Protein AF-A8RW78-F1 (afdb_monomer)

Sequence (241 aa):
MHNLSPYPARYGLFYIREKFRPFARYGYKQDLTLCRKYAAVPENMPLYQEDRRAPSKKHGGMTMKVNIKKLAVSAMLTAVAVSLSGFSIPIGASKCFPVQHLANVLAGVFLGPWYGVGMAFCTSFIRNLMGTGSLLAFPGSMVGAFLGGYLYQRFGRLTLAYVGEVFGTGILGGMLCYPVATLVMGKEAAIFAYVIPFLMSTMCGTVIAAFLIGVLYKSGAFQYMRRMLDLDVQTGKAMGR

Solvent-accessible surface area (backbone atoms only — not comparable to full-atom values): 13479 Å² total; per-residue (Å²): 136,88,81,85,87,83,84,85,92,84,75,88,82,74,80,82,80,79,81,84,72,79,99,69,89,81,65,82,75,61,58,58,60,54,52,56,74,73,45,96,68,67,94,80,65,80,76,84,75,78,79,90,75,73,84,86,74,87,68,95,57,90,77,77,81,78,54,64,66,54,49,52,52,31,52,52,47,23,51,54,36,47,74,55,47,79,71,46,48,79,44,84,93,45,72,30,46,35,57,49,38,24,43,22,45,51,27,5,71,73,58,24,26,67,50,7,24,51,26,30,43,53,29,31,50,54,26,38,78,70,66,74,41,48,84,59,44,40,49,13,40,28,39,6,6,28,36,7,3,44,42,18,71,74,69,72,39,68,68,42,16,47,51,20,30,32,46,20,20,7,51,56,8,14,54,52,29,40,63,49,30,43,76,73,64,72,44,91,68,63,51,64,65,40,22,53,46,34,35,57,25,27,49,54,7,36,52,54,34,51,52,54,51,49,53,30,53,75,71,48,50,44,65,49,55,49,44,66,63,49,56,53,57,51,47,62,55,61,74,68,109

Secondary structure (DSSP, 8-state):
-----------TTSSSSSS-S------HHHHHHHHHHHS---TTPPP-------------S------HHHHHHHHHHHHHHHHGGGSPEEETTEEE-HHHHHHHHHHHHHT-HHHHHHHHHHHHHHHHHTTS--TTHHHHHHHHHHHHHHHHHHH--HHHHHHHHIIIIIIIIHHHHHHHHHHTT-----THHHHHHHHHHHHHHHHHHHHHHHHHHHTSHHHHHHHHHHHHHHHHHHTT-

Organism: Enterocloster bolteae (strain ATCC BAA-613 / DSM 15670 / CCUG 46953 / JCM 12243 / WAL 16351) (NCBI:txid411902)

Radius of gyration: 25.66 Å; Cα contacts (8 Å, |Δi|>4): 298; chains: 1; bounding b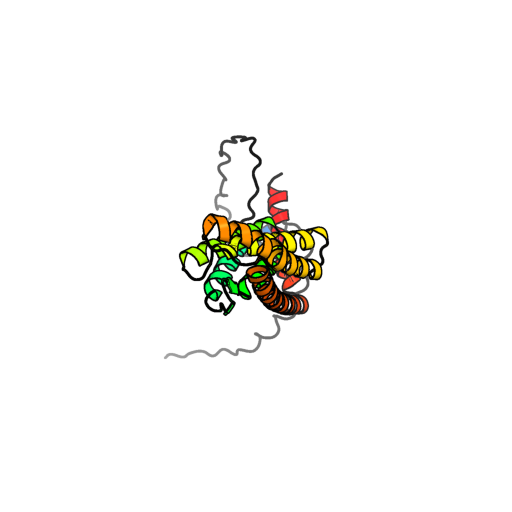ox: 45×52×90 Å

Foldseek 3Di:
DDDDDDDDPDDPPPPPPPPDDDPDDDDPVVVVVVVPVPPPDDPPPDDPDDPPDDDDDPDPDPPPPDDVVLLVVLVVLLVVQLVQLVVWDDQFPATFRLSLLLSLLVNLQQNALVSSLVSQQSSQVVCVVVVSHDPLSNQQRSQLSNQLSVQCVVPVDSVRSLVSSLCRNQPVSLQVSQCCCVVPVVDDDDSCSRNVSRNVRNNSSSVVNVVVVVVCVVVVVNVVSNCVSVVVVVVVVVVVD

Nearest PDB structures (foldseek):
  4tkr-assembly1_A  TM=6.046E-01  e=3.511E-03  Listeria monocytogenes
  3rlb-assembly2_B  TM=6.057E-01  e=1.506E-02  Lactococcus cremoris subsp. cremoris NZ9000

pLDDT: mean 73.04, std 21.99, range [29.3, 96.94]

Structure (mmCIF, N/CA/C/O backbone):
data_AF-A8RW78-F1
#
_entry.id   AF-A8RW78-F1
#
loop_
_atom_site.group_PDB
_atom_site.id
_atom_site.type_symbol
_atom_site.label_atom_id
_atom_site.label_alt_id
_atom_site.label_comp_id
_atom_site.label_asym_id
_atom_site.label_entity_id
_atom_site.label_seq_id
_atom_site.pdbx_PDB_ins_code
_atom_site.Cartn_x
_atom_site.Cartn_y
_atom_site.Cartn_z
_atom_site.occupancy
_atom_site.B_iso_or_equiv
_atom_site.auth_seq_id
_atom_site.auth_comp_id
_atom_site.auth_asym_id
_atom_site.auth_atom_id
_atom_site.pdbx_PDB_model_num
ATOM 1 N N . MET A 1 1 ? 15.582 18.524 67.137 1.00 34.94 1 MET A N 1
ATOM 2 C CA . MET A 1 1 ? 14.731 17.314 67.190 1.00 34.94 1 MET A CA 1
ATOM 3 C C . MET A 1 1 ? 13.535 17.582 66.272 1.00 34.94 1 MET A C 1
ATOM 5 O O . MET A 1 1 ? 12.630 18.270 66.701 1.00 34.94 1 MET A O 1
ATOM 9 N N . HIS A 1 2 ? 13.570 17.417 64.945 1.00 37.12 2 HIS A N 1
ATOM 10 C CA . HIS A 1 2 ? 13.691 16.201 64.119 1.00 37.12 2 HIS A CA 1
ATOM 11 C C . HIS A 1 2 ? 12.860 15.000 64.598 1.00 37.12 2 HIS A C 1
ATOM 13 O O . HIS A 1 2 ? 13.251 14.359 65.565 1.00 37.12 2 HIS A O 1
ATOM 19 N N . ASN A 1 3 ? 11.761 14.715 63.882 1.00 29.30 3 ASN A N 1
ATOM 20 C CA . ASN A 1 3 ? 11.300 13.388 63.419 1.00 29.30 3 ASN A CA 1
ATOM 21 C C . ASN A 1 3 ? 10.011 13.591 62.586 1.00 29.30 3 ASN A C 1
ATOM 23 O O . ASN A 1 3 ? 9.070 14.199 63.079 1.00 29.30 3 ASN A O 1
ATOM 27 N N . LEU A 1 4 ? 9.995 13.420 61.257 1.00 34.34 4 LEU A N 1
ATOM 28 C CA . LEU A 1 4 ? 9.990 12.191 60.434 1.00 34.34 4 LEU A CA 1
ATOM 29 C C . LEU A 1 4 ? 8.730 11.304 60.591 1.00 34.34 4 LEU A C 1
ATOM 31 O O . LEU A 1 4 ? 8.381 10.870 61.679 1.00 34.34 4 LEU A O 1
ATOM 35 N N . SER A 1 5 ? 8.100 11.085 59.425 1.00 37.78 5 SER A N 1
ATOM 36 C CA . SER A 1 5 ? 6.918 10.286 59.021 1.00 37.78 5 SER A CA 1
ATOM 37 C C . SER A 1 5 ? 6.818 8.863 59.622 1.00 37.78 5 SER A C 1
ATOM 39 O O . SER A 1 5 ? 7.839 8.334 60.060 1.00 37.78 5 SER A O 1
ATOM 41 N N . PRO A 1 6 ? 5.642 8.186 59.580 1.00 43.34 6 PRO A N 1
ATOM 42 C CA . PRO A 1 6 ? 5.350 7.336 58.409 1.00 43.34 6 PRO A CA 1
ATOM 43 C C . PRO A 1 6 ? 3.865 7.266 57.967 1.00 43.34 6 PRO A C 1
ATOM 45 O O . PRO A 1 6 ? 2.934 7.211 58.767 1.00 43.34 6 PRO A O 1
ATOM 48 N N . TYR A 1 7 ? 3.658 7.163 56.651 1.00 32.91 7 TYR A N 1
ATOM 49 C CA . TYR A 1 7 ? 2.430 6.668 56.007 1.00 32.91 7 TYR A CA 1
ATOM 50 C C . TYR A 1 7 ? 2.128 5.200 56.378 1.00 32.91 7 TYR A C 1
ATOM 52 O O . TYR A 1 7 ? 3.067 4.418 56.533 1.00 32.91 7 TYR A O 1
ATOM 60 N N . PRO A 1 8 ? 0.862 4.750 56.263 1.00 35.31 8 PRO A N 1
ATOM 61 C CA . PRO A 1 8 ? 0.583 3.411 55.760 1.00 35.31 8 PRO A CA 1
ATOM 62 C C . PRO A 1 8 ? -0.128 3.479 54.400 1.00 35.31 8 PRO A C 1
ATOM 64 O O . PRO A 1 8 ? -1.305 3.817 54.272 1.00 35.31 8 PRO A O 1
ATOM 67 N N . ALA A 1 9 ? 0.617 3.110 53.361 1.00 42.62 9 ALA A N 1
ATOM 68 C CA . ALA A 1 9 ? 0.117 2.800 52.033 1.00 42.62 9 ALA A CA 1
ATOM 69 C C . ALA A 1 9 ? -0.689 1.491 52.072 1.00 42.62 9 ALA A C 1
ATOM 71 O O . ALA A 1 9 ? -0.089 0.425 52.197 1.00 42.62 9 ALA A O 1
ATOM 72 N N . ARG A 1 10 ? -2.030 1.532 51.977 1.00 36.62 10 ARG A N 1
ATOM 73 C CA . ARG A 1 10 ? -2.816 0.287 51.796 1.00 36.62 10 ARG A CA 1
ATOM 74 C C . ARG A 1 10 ? -4.193 0.367 51.122 1.00 36.62 10 ARG A C 1
ATOM 76 O O . ARG A 1 10 ? -4.873 -0.649 51.078 1.00 36.62 10 ARG A O 1
ATOM 83 N N . TYR A 1 11 ? -4.584 1.485 50.502 1.00 35.72 11 TYR A N 1
ATOM 84 C CA . TYR A 1 11 ? -5.903 1.590 49.836 1.00 35.72 11 TYR A CA 1
ATOM 85 C C . TYR A 1 11 ? -5.864 2.009 48.353 1.00 35.72 11 TYR A C 1
ATOM 87 O O . TYR A 1 11 ? -6.889 2.345 47.770 1.00 35.72 11 TYR A O 1
ATOM 95 N N . GLY A 1 12 ? -4.699 1.943 47.703 1.00 33.59 12 GLY A N 1
ATOM 96 C CA . GLY A 1 12 ? -4.521 2.378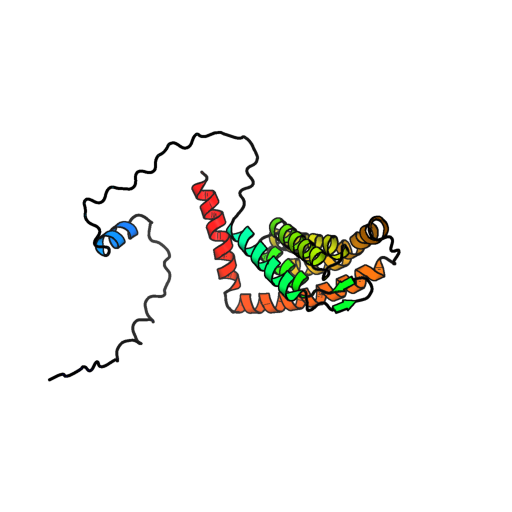 46.309 1.00 33.59 12 GLY A CA 1
ATOM 97 C C . GLY A 1 12 ? -4.968 1.396 45.217 1.00 33.59 12 GLY A C 1
ATOM 98 O O . GLY A 1 12 ? -4.875 1.740 44.045 1.00 33.59 12 GLY A O 1
ATOM 99 N N . LEU A 1 13 ? -5.439 0.187 45.553 1.00 33.09 13 LEU A N 1
ATOM 100 C CA . LEU A 1 13 ? -5.659 -0.870 44.548 1.00 33.09 13 LEU A CA 1
ATOM 101 C C . LEU A 1 13 ? -7.120 -1.289 44.318 1.00 33.09 13 LEU A C 1
ATOM 103 O O . LEU A 1 13 ? -7.366 -2.145 43.474 1.00 33.09 13 LEU A O 1
ATOM 107 N N . PHE A 1 14 ? -8.092 -0.681 45.007 1.00 30.45 14 PHE A N 1
ATOM 108 C CA . PHE A 1 14 ? -9.509 -1.060 44.872 1.00 30.45 14 PHE A CA 1
ATOM 109 C C . PHE A 1 14 ? -10.412 -0.020 44.191 1.00 30.45 14 PHE A C 1
ATOM 111 O O . PHE A 1 14 ? -11.551 -0.337 43.870 1.00 30.45 14 PHE A O 1
ATOM 118 N N . TYR A 1 15 ? -9.917 1.181 43.872 1.00 31.66 15 TYR A N 1
ATOM 119 C CA . TYR A 1 15 ? -10.750 2.241 43.275 1.00 31.66 15 TYR A CA 1
ATOM 120 C C . TYR A 1 15 ? -10.694 2.337 41.738 1.00 31.66 15 TYR A C 1
ATOM 122 O O . TYR A 1 15 ? -11.339 3.197 41.143 1.00 31.66 15 TYR A O 1
ATOM 130 N N . ILE A 1 16 ? -9.946 1.453 41.067 1.00 34.09 16 ILE A N 1
ATOM 131 C CA . ILE A 1 16 ? -9.741 1.511 39.603 1.00 34.09 16 ILE A CA 1
ATOM 132 C C . ILE A 1 16 ? -10.694 0.568 38.836 1.00 34.09 16 ILE A C 1
ATOM 134 O O . ILE A 1 16 ? -10.734 0.585 37.609 1.00 34.09 16 ILE A O 1
ATOM 138 N N . ARG A 1 17 ? -11.531 -0.226 39.521 1.00 31.34 17 ARG A N 1
ATOM 139 C CA . ARG A 1 17 ? -12.311 -1.293 38.864 1.00 31.34 17 ARG A CA 1
ATOM 140 C C . ARG A 1 17 ? -13.801 -1.008 38.621 1.00 31.34 17 ARG A C 1
ATOM 142 O O . ARG A 1 17 ? -14.427 -1.790 37.916 1.00 31.34 17 ARG A O 1
ATOM 149 N N . GLU A 1 18 ? -14.364 0.111 39.086 1.00 31.98 18 GLU A N 1
ATOM 150 C CA . GLU A 1 18 ? -15.817 0.365 38.940 1.00 31.98 18 GLU A CA 1
ATOM 151 C C . GLU A 1 18 ? -16.239 1.495 37.990 1.00 31.98 18 GLU A C 1
ATOM 153 O O . GLU A 1 18 ? -17.420 1.590 37.664 1.00 31.98 18 GLU A O 1
ATOM 158 N N . LYS A 1 19 ? -15.326 2.315 37.453 1.00 35.09 19 LYS A N 1
ATOM 159 C CA . LYS A 1 19 ? -15.720 3.486 36.636 1.00 35.09 19 LYS A CA 1
ATOM 160 C C . LYS A 1 19 ? -15.533 3.352 35.121 1.00 35.09 19 LYS A C 1
ATOM 162 O O . LYS A 1 19 ? -15.518 4.357 34.420 1.00 35.09 19 LYS A O 1
ATOM 167 N N . PHE A 1 20 ? -15.427 2.128 34.600 1.00 38.03 20 PHE A N 1
ATOM 168 C CA . PHE A 1 20 ? -15.372 1.862 33.155 1.00 38.03 20 PHE A CA 1
ATOM 169 C C . PHE A 1 20 ? -16.570 1.023 32.682 1.00 38.03 20 PHE A C 1
ATOM 171 O O . PHE A 1 20 ? -16.463 -0.154 32.346 1.00 38.03 20 PHE A O 1
ATOM 178 N N . ARG A 1 21 ? -17.735 1.674 32.609 1.00 32.22 21 ARG A N 1
ATOM 179 C CA . ARG A 1 21 ? -18.805 1.365 31.646 1.00 32.22 21 ARG A CA 1
ATOM 180 C C . ARG A 1 21 ? -19.382 2.683 31.096 1.00 32.22 21 ARG A C 1
ATOM 182 O O . ARG A 1 21 ? -19.187 3.728 31.707 1.00 32.22 21 ARG A O 1
ATOM 189 N N . PRO A 1 22 ? -19.935 2.664 29.873 1.00 35.59 22 PRO A N 1
ATOM 190 C CA . PRO A 1 22 ? -19.568 3.598 28.813 1.00 35.59 22 PRO A CA 1
ATOM 191 C C . PRO A 1 22 ? -20.210 4.979 28.955 1.00 35.59 22 PRO A C 1
ATOM 193 O O . PRO A 1 22 ? -21.412 5.099 29.169 1.00 35.59 22 PRO A O 1
ATOM 196 N N . PHE A 1 23 ? -19.391 6.008 28.725 1.00 41.41 23 PHE A N 1
ATOM 197 C CA . PHE A 1 23 ? -19.776 7.406 28.526 1.00 41.41 23 PHE A CA 1
ATOM 198 C C . PHE A 1 23 ? -20.545 7.536 27.196 1.00 41.41 23 PHE A C 1
ATOM 200 O O . PHE A 1 23 ? -20.025 7.962 26.168 1.00 41.41 23 PHE A O 1
ATOM 207 N N . ALA A 1 24 ? -21.781 7.050 27.185 1.00 40.91 24 ALA A N 1
ATOM 208 C CA . ALA A 1 24 ? -22.712 7.160 26.077 1.00 40.91 24 ALA A CA 1
ATOM 209 C C . ALA A 1 24 ? -23.989 7.795 26.624 1.00 40.91 24 ALA A C 1
ATOM 211 O O . ALA A 1 24 ? -24.664 7.192 27.450 1.00 40.91 24 ALA A O 1
ATOM 212 N N . ARG A 1 25 ? -24.312 8.989 26.111 1.00 41.03 25 ARG A N 1
ATOM 213 C CA . ARG A 1 25 ? -25.384 9.909 26.539 1.00 41.03 25 ARG A CA 1
ATOM 214 C C . ARG A 1 25 ? -25.024 10.732 27.770 1.00 41.03 25 ARG A C 1
ATOM 216 O O . ARG A 1 25 ? -25.323 10.312 28.866 1.00 41.03 25 ARG A O 1
ATOM 223 N N . TYR A 1 26 ? -24.487 11.931 27.580 1.00 37.53 26 TYR A N 1
ATOM 224 C CA . TYR A 1 26 ? -24.977 13.126 28.276 1.00 37.53 26 TYR A CA 1
ATOM 225 C C . TYR A 1 26 ? -24.523 14.366 27.493 1.00 37.53 26 TYR A C 1
ATOM 227 O O . TYR A 1 26 ? -23.450 14.387 26.896 1.00 37.53 26 TYR A O 1
ATOM 235 N N . GLY A 1 27 ? -25.428 15.336 27.356 1.00 39.19 27 GLY A N 1
ATOM 236 C CA . GLY A 1 27 ? -25.274 16.486 26.472 1.00 39.19 27 GLY A CA 1
ATOM 237 C C . GLY A 1 27 ? -24.257 17.504 26.987 1.00 39.19 27 GLY A C 1
ATOM 238 O O . GLY A 1 27 ? -24.230 17.832 28.170 1.00 39.19 27 GLY A O 1
ATOM 239 N N . TYR A 1 28 ? -23.507 18.071 26.043 1.00 45.16 28 TYR A N 1
ATOM 240 C CA . TYR A 1 28 ? -22.436 19.071 26.168 1.00 45.16 28 TYR A CA 1
ATOM 241 C C . TYR A 1 28 ? -22.679 20.241 27.152 1.00 45.16 28 TYR A C 1
ATOM 243 O O . TYR A 1 28 ? -21.733 20.886 27.589 1.00 45.16 28 TYR A O 1
ATOM 251 N N . LYS A 1 29 ? -23.929 20.541 27.531 1.00 43.00 29 LYS A N 1
ATOM 252 C CA . LYS A 1 29 ? -24.248 21.658 28.437 1.00 43.00 29 LYS A CA 1
ATOM 253 C C . LYS A 1 29 ? -24.106 21.343 29.931 1.00 43.00 29 LYS A C 1
ATOM 255 O O . LYS A 1 29 ? -23.921 22.283 30.694 1.00 43.00 29 LYS A O 1
ATOM 260 N N . GLN A 1 30 ? -24.178 20.081 30.364 1.00 41.16 30 GLN A N 1
ATOM 261 C CA . GLN A 1 30 ? -24.087 19.747 31.798 1.00 41.16 30 GLN A CA 1
ATOM 262 C C . GLN A 1 30 ? -22.638 19.627 32.306 1.00 41.16 30 GLN A C 1
ATOM 264 O O . GLN A 1 30 ? -22.382 19.922 33.476 1.00 41.16 30 GLN A O 1
ATOM 269 N N . ASP A 1 31 ? -21.683 19.307 31.427 1.00 50.69 31 ASP A N 1
ATOM 270 C CA . ASP A 1 31 ? -20.266 19.133 31.788 1.00 50.69 31 ASP A CA 1
ATOM 271 C C . ASP A 1 31 ? -19.565 20.451 32.163 1.00 50.69 31 ASP A C 1
ATOM 273 O O . ASP A 1 31 ? -18.755 20.490 33.090 1.00 50.69 31 ASP A O 1
ATOM 277 N N . LEU A 1 32 ? -19.933 21.568 31.528 1.00 52.09 32 LEU A N 1
ATOM 278 C CA . LEU A 1 32 ? -19.351 22.887 31.819 1.00 52.09 32 LEU A CA 1
ATOM 279 C C . LEU A 1 32 ? -19.667 23.375 33.239 1.00 52.09 32 LEU A C 1
ATOM 281 O O . LEU A 1 32 ? -18.811 23.968 33.896 1.00 52.09 32 LEU A O 1
ATOM 285 N N . THR A 1 33 ? -20.868 23.086 33.745 1.00 53.12 33 THR A N 1
ATOM 286 C CA . THR A 1 33 ? -21.267 23.396 35.128 1.00 53.12 33 THR A CA 1
ATOM 287 C C . THR A 1 33 ? -20.465 22.606 36.158 1.00 53.12 33 THR A C 1
ATOM 289 O O . THR A 1 33 ? -20.165 23.134 37.228 1.00 53.12 33 THR A O 1
ATOM 292 N N . LEU A 1 34 ? -20.079 21.367 35.838 1.00 49.38 34 LEU A N 1
ATOM 293 C CA . LEU A 1 34 ? -19.277 20.532 36.729 1.00 49.38 34 LEU A CA 1
ATOM 294 C C . LEU A 1 34 ? -17.814 20.997 36.747 1.00 49.38 34 LEU A C 1
ATOM 296 O O . LEU A 1 34 ? -17.234 21.143 37.821 1.00 49.38 34 LEU A O 1
ATOM 300 N N . CYS A 1 35 ? -17.246 21.329 35.582 1.00 48.62 35 CYS A N 1
ATOM 301 C CA . CYS A 1 35 ? -15.900 21.904 35.482 1.00 48.62 35 CYS A CA 1
ATOM 302 C C . CYS A 1 35 ? -15.774 23.239 36.235 1.00 48.62 35 CYS A C 1
ATOM 304 O O . CYS A 1 35 ? -14.761 23.472 36.892 1.00 48.62 35 CYS A O 1
ATOM 306 N N . ARG A 1 36 ? -16.821 24.077 36.224 1.00 50.12 36 ARG A N 1
ATOM 307 C CA . ARG A 1 36 ? -16.863 25.339 36.987 1.00 50.12 36 ARG A CA 1
ATOM 308 C C . ARG A 1 36 ? -16.873 25.144 38.504 1.00 50.12 36 ARG A C 1
ATOM 310 O O . ARG A 1 36 ? -16.446 26.034 39.223 1.00 50.12 36 ARG A O 1
ATOM 317 N N . LYS A 1 37 ? -17.367 24.002 38.994 1.00 47.53 37 LYS A N 1
ATOM 318 C CA . LYS A 1 37 ? -17.480 23.717 40.433 1.00 47.53 37 LYS A CA 1
ATOM 319 C C . LYS A 1 37 ? -16.167 23.213 41.049 1.00 47.53 37 LYS A C 1
ATOM 321 O O . LYS A 1 37 ? -15.993 23.328 42.256 1.00 47.53 37 LYS A O 1
ATOM 326 N N . TYR A 1 38 ? -15.264 22.661 40.232 1.00 47.25 38 TYR A N 1
ATOM 327 C CA . TYR A 1 38 ? -13.985 22.084 40.676 1.00 47.25 38 TYR A CA 1
ATOM 328 C C . TYR A 1 38 ? -12.752 22.912 40.295 1.00 47.25 38 TYR A C 1
ATOM 330 O O . TYR A 1 38 ? -11.711 22.769 40.932 1.00 47.25 38 TYR A O 1
ATOM 338 N N . ALA A 1 39 ? -12.846 23.782 39.290 1.00 50.94 39 ALA A N 1
ATOM 339 C CA . ALA A 1 39 ? -11.810 24.762 39.002 1.00 50.94 39 ALA A CA 1
ATOM 340 C C . ALA A 1 39 ? -12.166 26.054 39.744 1.00 50.94 39 ALA A C 1
ATOM 342 O O . ALA A 1 39 ? -13.165 26.685 39.415 1.00 50.94 39 ALA A O 1
ATOM 343 N N . ALA A 1 40 ? -11.379 26.436 40.749 1.00 48.03 40 ALA A N 1
ATOM 344 C CA . ALA A 1 40 ? -11.492 27.706 41.465 1.00 48.03 40 ALA A CA 1
ATOM 345 C C . ALA A 1 40 ? -11.188 28.899 40.530 1.00 48.03 40 ALA A C 1
ATOM 347 O O . ALA A 1 40 ? -10.155 29.553 40.642 1.00 48.03 40 ALA A O 1
ATOM 348 N N . VAL A 1 41 ? -12.059 29.137 39.548 1.00 51.69 41 VAL A N 1
ATOM 349 C CA . VAL A 1 41 ? -11.966 30.235 38.588 1.00 51.69 41 VAL A CA 1
ATOM 350 C C . VAL A 1 41 ? -12.728 31.419 39.182 1.00 51.69 41 VAL A C 1
ATOM 352 O O . VAL A 1 41 ? -13.925 31.282 39.439 1.00 51.69 41 VAL A O 1
ATOM 355 N N . PRO A 1 42 ? -12.071 32.566 39.427 1.00 51.66 42 PRO A N 1
ATOM 356 C CA . PRO A 1 42 ? -12.733 33.736 39.985 1.00 51.66 42 PRO A CA 1
ATOM 357 C C . PRO A 1 42 ? -13.853 34.215 39.055 1.00 51.66 42 PRO A C 1
ATOM 359 O O . PRO A 1 42 ? -13.695 34.260 37.834 1.00 51.66 42 PRO A O 1
ATOM 362 N N . GLU A 1 43 ? -14.980 34.599 39.652 1.00 55.84 43 GLU A N 1
ATOM 363 C CA . GLU A 1 43 ? -16.238 34.958 38.975 1.00 55.84 43 GLU A CA 1
ATOM 364 C C . GLU A 1 43 ? -16.096 36.158 38.012 1.00 55.84 43 GLU A C 1
ATOM 366 O O . GLU A 1 43 ? -16.924 36.361 37.127 1.00 55.84 43 GLU A O 1
ATOM 371 N N . ASN A 1 44 ? -14.980 36.887 38.117 1.00 51.16 44 ASN A N 1
ATOM 372 C CA . ASN A 1 44 ? -14.700 38.136 37.410 1.00 51.16 44 ASN A CA 1
ATOM 373 C C . ASN A 1 44 ? -13.711 37.965 36.241 1.00 51.16 44 ASN A C 1
ATOM 375 O O . ASN A 1 44 ? -13.198 38.956 35.720 1.00 51.16 44 ASN A O 1
ATOM 379 N N . MET A 1 45 ? -13.382 36.731 35.846 1.00 41.31 45 MET A N 1
ATOM 380 C CA . MET A 1 45 ? -12.478 36.493 34.719 1.00 41.31 45 MET A CA 1
ATOM 381 C C . MET A 1 45 ? -13.165 36.898 33.399 1.00 41.31 45 MET A C 1
ATOM 383 O O . MET A 1 45 ? -14.216 36.336 33.076 1.00 41.31 45 MET A O 1
ATOM 387 N N . PRO A 1 46 ? -12.613 37.851 32.621 1.00 40.12 46 PRO A N 1
ATOM 388 C CA . PRO A 1 46 ? -13.229 38.275 31.372 1.00 40.12 46 PRO A CA 1
ATOM 389 C C . PRO A 1 46 ? -13.278 37.101 30.391 1.00 40.12 46 PRO A C 1
ATOM 391 O O . PRO A 1 46 ? -12.269 36.459 30.098 1.00 40.12 46 PRO A O 1
ATOM 394 N N . LEU A 1 47 ? -14.484 36.813 29.899 1.00 40.56 47 LEU A N 1
ATOM 395 C CA . LEU A 1 47 ? -14.718 35.854 28.826 1.00 40.56 47 LEU A CA 1
ATOM 396 C C . LEU A 1 47 ? -13.919 36.296 27.597 1.00 40.56 47 LEU A C 1
ATOM 398 O O . LEU A 1 47 ? -14.083 37.421 27.128 1.00 40.56 47 LEU A O 1
ATOM 402 N N . TYR A 1 48 ? -13.074 35.404 27.077 1.00 36.16 48 TYR A N 1
ATOM 403 C CA . TYR A 1 48 ? -12.385 35.586 25.803 1.00 36.16 48 TYR A CA 1
ATOM 404 C C . TYR A 1 48 ? -13.427 35.903 24.719 1.00 36.16 48 TYR A C 1
ATOM 406 O O . TYR A 1 48 ? -14.194 35.029 24.310 1.00 36.16 48 TYR A O 1
ATOM 414 N N . GLN A 1 49 ? -13.514 37.168 24.303 1.00 39.19 49 GLN A N 1
ATOM 415 C CA . GLN A 1 49 ? -14.308 37.559 23.146 1.00 39.19 49 GLN A CA 1
ATOM 416 C C . GLN A 1 49 ? -13.528 37.141 21.906 1.00 39.19 49 GLN A C 1
ATOM 418 O O . GLN A 1 49 ? -12.508 37.741 21.580 1.00 39.19 49 GLN A O 1
ATOM 423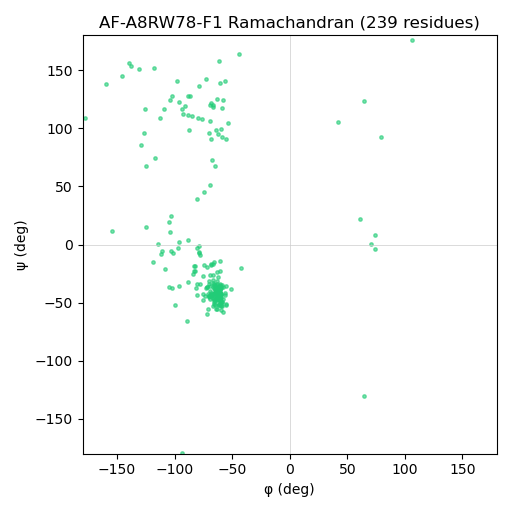 N N . GLU A 1 50 ? -14.004 36.105 21.215 1.00 40.62 50 GLU A N 1
ATOM 424 C CA . GLU A 1 50 ? -13.568 35.867 19.843 1.00 40.62 50 GLU A CA 1
ATOM 425 C C . GLU A 1 50 ? -13.909 37.098 18.998 1.00 40.62 50 GLU A C 1
ATOM 427 O O . GLU A 1 50 ? -15.080 37.455 18.830 1.00 40.62 50 GLU A O 1
ATOM 432 N N . ASP A 1 51 ? -12.879 37.746 18.460 1.00 34.72 51 ASP A N 1
ATOM 433 C CA . ASP A 1 51 ? -13.029 38.796 17.464 1.00 34.72 51 ASP A CA 1
ATOM 434 C C . ASP A 1 51 ? -13.642 38.189 16.190 1.00 34.72 51 ASP A C 1
ATOM 436 O O . ASP A 1 51 ? -12.972 37.552 15.375 1.00 34.72 51 ASP A O 1
ATOM 440 N N . ARG A 1 52 ? -14.961 38.351 16.021 1.00 48.31 52 ARG A N 1
ATOM 441 C CA . ARG A 1 52 ? -15.724 37.891 14.848 1.00 48.31 52 ARG A CA 1
ATOM 442 C C . ARG A 1 52 ? -15.497 38.769 13.608 1.00 48.31 52 ARG A C 1
ATOM 444 O O . ARG A 1 52 ? -16.448 39.102 12.900 1.00 48.31 52 ARG A O 1
ATOM 451 N N . ARG A 1 53 ? -14.248 39.125 13.296 1.00 45.00 53 ARG A N 1
ATOM 452 C CA . ARG A 1 53 ? -13.877 39.804 12.041 1.00 45.00 53 ARG A CA 1
ATOM 453 C C . ARG A 1 53 ? -12.798 39.048 11.274 1.00 45.00 53 ARG A C 1
ATOM 455 O O . ARG A 1 53 ? -11.702 39.546 11.050 1.00 45.00 53 ARG A O 1
ATOM 462 N N . ALA A 1 54 ? -13.149 37.870 10.768 1.00 41.75 54 ALA A N 1
ATOM 463 C CA . ALA A 1 54 ? -12.468 37.312 9.602 1.00 41.75 54 ALA A CA 1
ATOM 464 C C . ALA A 1 54 ? -13.287 37.658 8.341 1.00 41.75 54 ALA A C 1
ATOM 466 O O . ALA A 1 54 ? -14.473 37.317 8.281 1.00 41.75 54 ALA A O 1
ATOM 467 N N . PRO A 1 55 ? -12.717 38.340 7.328 1.00 41.72 55 PRO A N 1
ATOM 468 C CA . PRO A 1 55 ? -13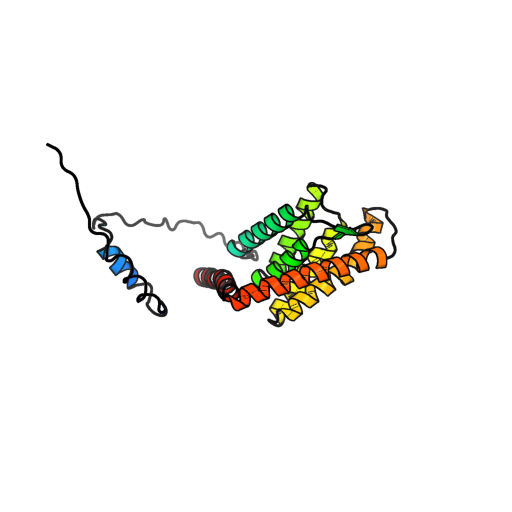.446 38.653 6.107 1.00 41.72 55 PRO A CA 1
ATOM 469 C C . PRO A 1 55 ? -13.770 37.366 5.337 1.00 41.72 55 PRO A C 1
ATOM 471 O O . PRO A 1 55 ? -12.886 36.636 4.887 1.00 41.72 55 PRO A O 1
ATOM 474 N N . SER A 1 56 ? -15.065 37.104 5.162 1.00 41.91 56 SER A N 1
ATOM 475 C CA . SER A 1 56 ? -15.591 36.032 4.317 1.00 41.91 56 SER A CA 1
ATOM 476 C C . SER A 1 56 ? -15.318 36.351 2.844 1.00 41.91 56 SER A C 1
ATOM 478 O O . SER A 1 56 ? -16.118 36.998 2.169 1.00 41.91 56 SER A O 1
ATOM 480 N N . LYS A 1 57 ? -14.175 35.899 2.318 1.00 41.94 57 LYS A N 1
ATOM 481 C CA . LYS A 1 57 ? -13.996 35.756 0.869 1.00 41.94 57 LYS A CA 1
ATOM 482 C C . LYS A 1 57 ? -14.490 34.374 0.455 1.00 41.94 57 LYS A C 1
ATOM 484 O O . LYS A 1 57 ? -13.758 33.391 0.555 1.00 41.94 57 LYS A O 1
ATOM 489 N N . LYS A 1 58 ? -15.727 34.315 -0.053 1.00 47.25 58 LYS A N 1
ATOM 490 C CA . LYS A 1 58 ? -16.241 33.182 -0.837 1.00 47.25 58 LYS A CA 1
ATOM 491 C C . LYS A 1 58 ? -15.359 32.991 -2.076 1.00 47.25 58 LYS A C 1
ATOM 493 O O . LYS A 1 58 ? -15.606 33.591 -3.115 1.00 47.25 58 LYS A O 1
ATOM 498 N N . HIS A 1 59 ? -14.344 32.142 -1.970 1.00 44.53 59 HIS A N 1
ATOM 499 C CA . HIS A 1 59 ? -13.750 31.517 -3.144 1.00 44.53 59 HIS A CA 1
ATOM 500 C C . HIS A 1 59 ? -14.583 30.282 -3.468 1.00 44.53 59 HIS A C 1
ATOM 502 O O . HIS A 1 59 ? -14.574 29.304 -2.723 1.00 44.53 59 HIS A O 1
ATOM 508 N N . GLY A 1 60 ? -15.319 30.345 -4.580 1.00 46.94 60 GLY A N 1
ATOM 509 C CA . GLY A 1 60 ? -15.995 29.209 -5.209 1.00 46.94 60 GLY A CA 1
ATOM 510 C C . GLY A 1 60 ? -15.002 28.226 -5.831 1.00 46.94 60 GLY A C 1
ATOM 511 O O . GLY A 1 60 ? -15.110 27.893 -7.003 1.00 46.94 60 GLY A O 1
ATOM 512 N N . GLY A 1 61 ? -14.008 27.795 -5.055 1.00 38.22 61 GLY A N 1
ATOM 513 C CA . GLY A 1 61 ? -13.150 26.667 -5.378 1.00 38.22 61 GLY A CA 1
ATOM 514 C C . GLY A 1 61 ? -13.667 25.438 -4.644 1.00 38.22 61 GLY A C 1
ATOM 515 O O . GLY A 1 61 ? -14.082 25.533 -3.488 1.00 38.22 61 GLY A O 1
ATOM 516 N N . MET A 1 62 ? -13.640 24.279 -5.298 1.00 41.94 62 MET A N 1
ATOM 517 C CA . MET A 1 62 ? -13.807 22.984 -4.638 1.00 41.94 62 MET A CA 1
ATOM 518 C C . MET A 1 62 ? -12.756 22.856 -3.525 1.00 41.94 62 MET A C 1
ATOM 520 O O . MET A 1 62 ? -11.629 22.428 -3.765 1.00 41.94 62 MET A O 1
ATOM 524 N N . THR A 1 63 ? -13.095 23.273 -2.305 1.00 44.28 63 THR A N 1
ATOM 525 C CA . THR A 1 63 ? -12.228 23.110 -1.140 1.00 44.28 63 THR A CA 1
ATOM 526 C C . THR A 1 63 ? -12.183 21.625 -0.799 1.00 44.28 63 THR A C 1
ATOM 528 O O . THR A 1 63 ? -13.086 21.064 -0.174 1.00 44.28 63 THR A O 1
ATOM 531 N N . MET A 1 64 ? -11.147 20.943 -1.289 1.00 51.25 64 MET A N 1
ATOM 532 C CA . MET A 1 64 ? -10.790 19.611 -0.817 1.00 51.25 64 MET A CA 1
ATOM 533 C C . MET A 1 64 ? -10.487 19.737 0.676 1.00 51.25 64 MET A C 1
ATOM 535 O O . MET A 1 64 ? -9.408 20.181 1.062 1.00 51.25 64 MET A O 1
ATOM 539 N N . LYS A 1 65 ? -11.456 19.380 1.528 1.00 64.38 65 LYS A N 1
ATOM 540 C CA . LYS A 1 65 ? -11.256 19.302 2.979 1.00 64.38 65 LYS A CA 1
ATOM 541 C C . LYS A 1 65 ? -10.197 18.238 3.267 1.00 64.38 65 LYS A C 1
ATOM 543 O O . LYS A 1 65 ? -10.506 17.049 3.356 1.00 64.38 65 LYS A O 1
ATOM 548 N N . VAL A 1 66 ? -8.947 18.668 3.408 1.00 72.19 66 VAL A N 1
ATOM 549 C CA . VAL A 1 66 ? -7.842 17.811 3.831 1.00 72.19 66 VAL A CA 1
ATOM 550 C C . VAL A 1 66 ? -8.085 17.398 5.279 1.00 72.19 66 VAL A C 1
ATOM 552 O O . VAL A 1 66 ? -8.165 18.232 6.178 1.00 72.19 66 VAL A O 1
ATOM 555 N N . ASN A 1 67 ? -8.202 16.094 5.522 1.00 86.00 67 ASN A N 1
ATOM 556 C CA . ASN A 1 67 ? -8.229 15.565 6.876 1.00 86.00 67 ASN A CA 1
ATOM 557 C C . ASN A 1 67 ? -6.798 15.480 7.426 1.00 86.00 67 ASN A C 1
ATOM 559 O O . ASN A 1 67 ? -6.014 14.625 7.011 1.00 86.00 67 ASN A O 1
ATOM 563 N N . ILE A 1 68 ? -6.485 16.358 8.380 1.00 89.06 68 ILE A N 1
ATOM 564 C CA . ILE A 1 68 ? -5.156 16.473 8.993 1.00 89.06 68 ILE A CA 1
ATOM 565 C C . ILE A 1 68 ? -4.736 15.167 9.681 1.00 89.06 68 ILE A C 1
ATOM 567 O O . ILE A 1 68 ? -3.579 14.778 9.575 1.00 89.06 68 ILE A O 1
ATOM 571 N N . LYS A 1 69 ? -5.656 14.439 10.329 1.00 87.56 69 LYS A N 1
ATOM 572 C CA . LYS A 1 69 ? -5.328 13.163 10.988 1.00 87.56 69 LYS A CA 1
ATOM 573 C C . LYS A 1 69 ? -4.949 12.096 9.967 1.00 87.56 69 LYS A C 1
ATOM 575 O O . LYS A 1 69 ? -3.931 11.432 10.129 1.00 87.56 69 LYS A O 1
ATOM 580 N N . LYS A 1 70 ? -5.724 11.959 8.885 1.00 90.75 70 LYS A N 1
ATOM 581 C CA . LYS A 1 70 ? -5.389 11.032 7.790 1.00 90.75 70 LYS A CA 1
ATOM 582 C C . LYS A 1 70 ? -4.070 11.400 7.127 1.00 90.75 70 LYS A C 1
ATOM 584 O O . LYS A 1 70 ? -3.284 10.503 6.841 1.00 90.75 70 LYS A O 1
ATOM 589 N N . LEU A 1 71 ? -3.815 12.696 6.949 1.00 92.81 71 LEU A N 1
ATOM 590 C CA . LEU A 1 71 ? -2.550 13.196 6.423 1.00 92.81 71 LEU A CA 1
ATOM 591 C C . LEU A 1 71 ? -1.374 12.849 7.354 1.00 92.81 71 LEU A C 1
ATOM 593 O O . LEU A 1 71 ? -0.374 12.295 6.902 1.00 92.81 71 LEU A O 1
ATOM 597 N N . ALA A 1 72 ? -1.512 13.096 8.656 1.00 94.25 72 ALA A N 1
ATOM 598 C CA . ALA A 1 72 ? -0.496 12.762 9.649 1.00 94.25 72 ALA A CA 1
ATOM 599 C C . ALA A 1 72 ? -0.223 11.252 9.695 1.00 94.25 72 ALA A C 1
ATOM 601 O O . ALA A 1 72 ? 0.930 10.834 9.663 1.00 94.25 72 ALA A O 1
ATOM 602 N N . VAL A 1 73 ? -1.268 10.418 9.686 1.00 93.94 73 VAL A N 1
ATOM 603 C CA . VAL A 1 73 ? -1.108 8.956 9.642 1.00 93.94 73 VAL A CA 1
ATOM 604 C C . VAL A 1 73 ? -0.467 8.505 8.330 1.00 93.94 73 VAL A C 1
ATOM 606 O O . VAL A 1 73 ? 0.408 7.645 8.372 1.00 93.94 73 VAL A O 1
ATOM 609 N N . SER A 1 74 ? -0.815 9.100 7.180 1.00 95.00 74 SER A N 1
ATOM 610 C CA . SER A 1 74 ? -0.102 8.807 5.928 1.00 95.00 74 SER A CA 1
ATOM 611 C C . SER A 1 74 ? 1.379 9.167 6.015 1.00 95.00 74 SER A C 1
ATOM 613 O O . SER A 1 74 ? 2.205 8.357 5.615 1.00 95.00 74 SER A O 1
ATOM 615 N N . ALA A 1 75 ? 1.728 10.316 6.603 1.00 96.06 75 ALA A N 1
ATOM 616 C CA . ALA A 1 75 ? 3.120 10.726 6.775 1.00 96.06 75 ALA A CA 1
ATOM 617 C C . ALA A 1 75 ? 3.886 9.785 7.720 1.00 96.06 75 ALA A C 1
ATOM 619 O O . ALA A 1 75 ? 5.018 9.411 7.425 1.00 96.06 75 ALA A O 1
ATOM 620 N N . MET A 1 76 ? 3.258 9.340 8.813 1.00 96.19 76 MET A N 1
ATOM 621 C CA . MET A 1 76 ? 3.843 8.339 9.711 1.00 96.19 76 MET A CA 1
ATOM 622 C C . MET A 1 76 ? 4.065 6.998 9.003 1.00 96.19 76 MET A C 1
ATOM 624 O O . MET A 1 76 ? 5.137 6.413 9.137 1.00 96.19 76 MET A O 1
ATOM 628 N N . LEU A 1 77 ? 3.091 6.519 8.220 1.00 94.94 77 LEU A N 1
ATOM 629 C CA . LEU A 1 77 ? 3.245 5.288 7.436 1.00 94.94 77 LEU A CA 1
ATOM 630 C C . LEU A 1 77 ? 4.359 5.420 6.392 1.00 94.94 77 LEU A C 1
ATOM 632 O O . LEU A 1 77 ? 5.139 4.484 6.229 1.00 94.94 77 LEU A O 1
ATOM 636 N N . THR A 1 78 ? 4.475 6.581 5.740 1.00 96.00 78 THR A N 1
ATOM 637 C CA . THR A 1 78 ? 5.593 6.888 4.841 1.00 96.00 78 THR A CA 1
ATOM 638 C C . THR A 1 78 ? 6.923 6.819 5.583 1.00 96.00 78 THR A C 1
ATOM 640 O O . THR A 1 78 ? 7.824 6.119 5.131 1.00 96.00 78 THR A O 1
ATOM 643 N N . ALA A 1 79 ? 7.045 7.475 6.740 1.00 95.38 79 ALA A N 1
ATOM 644 C CA . ALA A 1 79 ? 8.270 7.453 7.537 1.00 95.38 79 ALA A CA 1
ATOM 645 C C . ALA A 1 79 ? 8.666 6.021 7.932 1.00 95.38 79 ALA A C 1
ATOM 647 O O . ALA A 1 79 ? 9.802 5.618 7.704 1.00 95.38 79 ALA A O 1
ATOM 648 N N . VAL A 1 80 ? 7.717 5.218 8.425 1.00 93.00 80 VAL A N 1
ATOM 649 C CA . VAL A 1 80 ? 7.953 3.808 8.782 1.00 93.00 80 VAL A CA 1
ATOM 650 C C . VAL A 1 80 ? 8.409 2.992 7.571 1.00 93.00 80 VAL A C 1
ATOM 652 O O . VAL A 1 80 ? 9.396 2.260 7.661 1.00 93.00 80 VAL A O 1
ATOM 655 N N . ALA A 1 81 ? 7.732 3.127 6.427 1.00 91.81 81 ALA A N 1
ATOM 656 C CA . ALA A 1 81 ? 8.091 2.400 5.213 1.00 91.81 81 ALA A CA 1
ATOM 657 C C . ALA A 1 81 ? 9.487 2.790 4.698 1.00 91.81 81 ALA A C 1
ATOM 659 O O . ALA A 1 81 ? 10.266 1.921 4.301 1.00 91.81 81 ALA A O 1
ATOM 660 N N . VAL A 1 82 ? 9.830 4.080 4.747 1.00 91.62 82 VAL A N 1
ATOM 661 C CA . VAL A 1 82 ? 11.153 4.594 4.368 1.00 91.62 82 VAL A CA 1
ATOM 662 C C . VAL A 1 82 ? 12.236 4.077 5.320 1.00 91.62 82 VAL A C 1
ATOM 664 O O . VAL A 1 82 ? 13.229 3.522 4.855 1.00 91.62 82 VAL A O 1
ATOM 667 N N . SER A 1 83 ? 12.046 4.178 6.637 1.00 90.56 83 SER A N 1
ATOM 668 C CA . SER A 1 83 ? 13.028 3.713 7.630 1.00 90.56 83 SER A CA 1
ATOM 669 C C . SER A 1 83 ? 13.307 2.213 7.527 1.00 90.56 83 SER A C 1
ATOM 671 O O . SER A 1 83 ? 14.443 1.775 7.686 1.00 90.56 83 SER A O 1
ATOM 673 N N . LEU A 1 84 ? 12.285 1.420 7.205 1.00 86.31 84 LEU A N 1
ATOM 674 C CA . LEU A 1 84 ? 12.403 -0.027 7.029 1.00 86.31 84 LEU A CA 1
ATOM 675 C C . LEU A 1 84 ? 12.780 -0.437 5.596 1.00 86.31 84 LEU A C 1
ATOM 677 O O . LEU A 1 84 ? 12.880 -1.628 5.299 1.00 86.31 84 LEU A O 1
ATOM 681 N N . SER A 1 85 ? 13.038 0.522 4.703 1.00 77.94 85 SER A N 1
ATOM 682 C CA . SER A 1 85 ? 13.446 0.236 3.322 1.00 77.94 85 SER A CA 1
ATOM 683 C C . SER A 1 85 ? 14.817 -0.434 3.223 1.00 77.94 85 SER A C 1
ATOM 685 O O . SER A 1 85 ? 15.130 -0.990 2.178 1.00 77.94 85 SER A O 1
ATOM 687 N N . GLY A 1 86 ? 15.628 -0.419 4.285 1.00 69.56 86 GLY A N 1
ATOM 688 C CA . GLY A 1 86 ? 16.887 -1.171 4.338 1.00 69.56 86 GLY A CA 1
ATOM 689 C C . GLY A 1 86 ? 16.699 -2.692 4.257 1.00 69.56 86 GLY A C 1
ATOM 690 O O . GLY A 1 86 ? 17.587 -3.386 3.774 1.00 69.56 86 GLY A O 1
ATOM 691 N N . PHE A 1 87 ? 15.524 -3.216 4.631 1.00 69.00 87 PHE A N 1
ATOM 692 C CA . PHE A 1 87 ? 15.176 -4.643 4.542 1.00 69.00 87 PHE A CA 1
ATOM 693 C C . PHE A 1 87 ? 14.750 -5.067 3.125 1.00 69.00 87 PHE A C 1
ATOM 695 O O . PHE A 1 87 ? 13.793 -5.822 2.941 1.00 69.00 87 PHE A O 1
ATOM 702 N N . SER A 1 88 ? 15.423 -4.540 2.102 1.00 68.50 88 SER A N 1
ATOM 703 C CA . SER A 1 88 ? 15.090 -4.810 0.707 1.00 68.50 88 SER A CA 1
ATOM 704 C C . SER A 1 88 ? 15.812 -6.035 0.186 1.00 68.50 88 SER A C 1
ATOM 706 O O . SER A 1 88 ? 17.040 -6.092 0.253 1.00 68.50 88 SER A O 1
ATOM 708 N N . ILE A 1 89 ? 15.074 -6.971 -0.402 1.00 65.00 89 ILE A N 1
ATOM 709 C CA . ILE A 1 89 ? 15.672 -8.132 -1.063 1.00 65.00 89 ILE A CA 1
ATOM 710 C C . ILE A 1 89 ? 15.824 -7.784 -2.549 1.00 65.00 89 ILE A C 1
ATOM 712 O O . ILE A 1 89 ? 14.816 -7.533 -3.215 1.00 65.00 89 ILE A O 1
ATOM 716 N N . PRO A 1 90 ? 17.043 -7.714 -3.105 1.00 64.50 90 PRO A N 1
ATOM 717 C CA . PRO A 1 90 ? 17.209 -7.519 -4.539 1.00 64.50 90 PRO A CA 1
ATOM 718 C C . PRO A 1 90 ? 16.736 -8.778 -5.280 1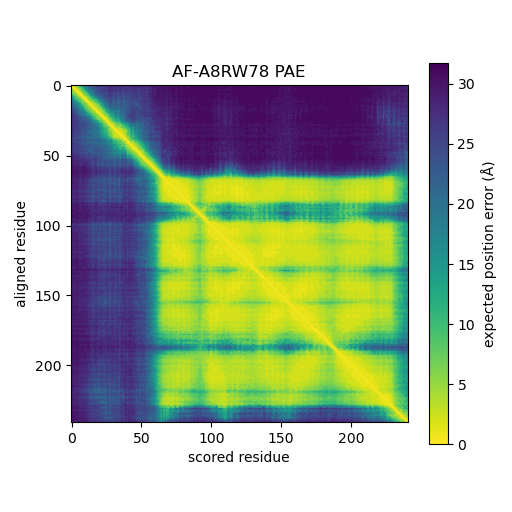.00 64.50 90 PRO A C 1
ATOM 720 O O . PRO A 1 90 ? 17.238 -9.870 -5.030 1.00 64.50 90 PRO A O 1
ATOM 723 N N . ILE A 1 91 ? 15.763 -8.639 -6.184 1.00 64.31 91 ILE A N 1
ATOM 724 C CA . ILE A 1 91 ? 15.270 -9.730 -7.036 1.00 64.31 91 ILE A CA 1
ATOM 725 C C . ILE A 1 91 ? 15.338 -9.251 -8.491 1.00 64.31 91 ILE A C 1
ATOM 727 O O . ILE A 1 91 ? 14.451 -8.554 -8.990 1.00 64.31 91 ILE A O 1
ATOM 731 N N . GLY A 1 92 ? 16.424 -9.614 -9.178 1.00 66.69 92 GLY A N 1
ATOM 732 C CA . GLY A 1 92 ? 16.680 -9.195 -10.558 1.00 66.69 92 GLY A CA 1
ATOM 733 C C . GLY A 1 92 ? 16.885 -7.681 -10.681 1.00 66.69 92 GLY A C 1
ATOM 734 O O . GLY A 1 92 ? 17.659 -7.085 -9.936 1.00 66.69 92 GLY A O 1
ATOM 735 N N . ALA A 1 93 ? 16.185 -7.048 -11.627 1.00 60.44 93 ALA A N 1
ATOM 736 C CA . ALA A 1 93 ? 16.266 -5.602 -11.868 1.00 60.44 93 ALA A CA 1
ATOM 737 C C . ALA A 1 93 ? 15.457 -4.753 -10.863 1.00 60.44 93 ALA A C 1
ATOM 739 O O . ALA A 1 93 ? 15.535 -3.522 -10.899 1.00 60.44 93 ALA A O 1
ATOM 740 N N . SER A 1 94 ? 14.671 -5.390 -9.986 1.00 58.25 94 SER A N 1
ATOM 741 C CA . SER A 1 94 ? 13.819 -4.721 -9.001 1.00 58.25 94 SER A CA 1
ATOM 742 C C . SER A 1 94 ? 14.227 -5.086 -7.573 1.00 58.25 94 SER A C 1
ATOM 744 O O . SER A 1 94 ? 14.768 -6.156 -7.301 1.00 58.25 94 SER A O 1
ATOM 746 N N . LYS A 1 95 ? 13.968 -4.176 -6.635 1.00 66.31 95 LYS A N 1
ATOM 747 C CA . LYS A 1 95 ? 14.166 -4.412 -5.202 1.00 66.31 95 LYS A CA 1
ATOM 748 C C . LYS A 1 95 ? 12.792 -4.687 -4.575 1.00 66.31 95 LYS A C 1
ATOM 750 O O . LYS A 1 95 ? 11.850 -3.925 -4.788 1.00 66.31 95 LYS A O 1
ATOM 755 N N . CYS A 1 96 ? 12.680 -5.789 -3.841 1.00 64.06 96 CYS A N 1
ATOM 756 C CA . CYS A 1 96 ? 11.475 -6.249 -3.152 1.00 64.06 96 CYS A CA 1
ATOM 757 C C . CYS A 1 96 ? 11.387 -5.598 -1.762 1.00 64.06 96 CYS A C 1
ATOM 759 O O . CYS A 1 96 ? 12.351 -5.656 -0.996 1.00 64.06 96 CYS A O 1
ATOM 761 N N . PHE A 1 97 ? 10.242 -4.979 -1.442 1.00 74.31 97 PHE A N 1
ATOM 762 C CA . PHE A 1 97 ? 10.009 -4.255 -0.182 1.00 74.31 97 PHE A CA 1
ATOM 763 C C . PHE A 1 97 ? 8.711 -4.731 0.479 1.00 74.31 97 PHE A C 1
ATOM 765 O O . PHE A 1 97 ? 7.665 -4.094 0.318 1.00 74.31 97 PHE A O 1
ATOM 772 N N . PRO A 1 98 ? 8.756 -5.812 1.274 1.00 76.12 98 PRO A N 1
ATOM 773 C CA . PRO A 1 98 ? 7.567 -6.347 1.942 1.00 76.12 98 PRO A CA 1
ATOM 774 C C . PRO A 1 98 ? 6.848 -5.296 2.802 1.00 76.12 98 PRO A C 1
ATOM 776 O O . PRO A 1 98 ? 5.619 -5.242 2.839 1.00 76.12 98 PRO A O 1
ATOM 779 N N . VAL A 1 99 ? 7.615 -4.401 3.435 1.00 85.12 99 VAL A N 1
ATOM 780 C CA . VAL A 1 99 ? 7.084 -3.329 4.289 1.00 85.12 99 VAL A CA 1
ATOM 781 C C . VAL A 1 99 ? 6.281 -2.290 3.499 1.00 85.12 99 VAL A C 1
ATOM 783 O O . VAL A 1 99 ? 5.320 -1.734 4.025 1.00 85.12 99 VAL A O 1
ATOM 786 N N . GLN A 1 100 ? 6.608 -2.051 2.227 1.00 91.00 100 GLN A N 1
ATOM 787 C CA . GLN A 1 100 ? 5.853 -1.109 1.400 1.00 91.00 100 GLN A CA 1
ATOM 788 C C . GLN A 1 100 ? 4.462 -1.647 1.065 1.00 91.00 100 GLN A C 1
ATOM 790 O O . GLN A 1 100 ? 3.482 -0.926 1.218 1.00 91.00 100 GLN A O 1
ATOM 795 N N . HIS A 1 101 ? 4.355 -2.921 0.689 1.00 91.69 101 HIS A N 1
ATOM 796 C CA . HIS A 1 101 ? 3.057 -3.550 0.424 1.00 91.69 101 HIS A CA 1
ATOM 797 C C . HIS A 1 101 ? 2.208 -3.638 1.698 1.00 91.69 101 HIS A C 1
ATOM 799 O O . HIS A 1 101 ? 1.012 -3.355 1.670 1.00 91.69 101 HIS A O 1
ATOM 805 N N . LEU A 1 102 ? 2.837 -3.922 2.845 1.00 91.81 102 LEU A N 1
ATOM 806 C CA . LEU A 1 102 ? 2.192 -3.812 4.153 1.00 91.81 102 LEU A CA 1
ATOM 807 C C . LEU A 1 102 ? 1.617 -2.404 4.384 1.00 91.81 102 LEU A C 1
ATOM 809 O O . LEU A 1 102 ? 0.439 -2.263 4.719 1.00 91.81 102 LEU A O 1
ATOM 813 N N . ALA A 1 103 ? 2.430 -1.364 4.185 1.00 93.81 103 ALA A N 1
ATOM 814 C CA . ALA A 1 103 ? 2.006 0.022 4.354 1.00 93.81 103 ALA A CA 1
ATOM 815 C C . ALA A 1 103 ? 0.881 0.404 3.377 1.00 93.81 103 ALA A C 1
ATOM 817 O O . ALA A 1 103 ? -0.062 1.079 3.789 1.00 93.81 103 ALA A O 1
ATOM 818 N N . ASN A 1 104 ? 0.928 -0.062 2.124 1.00 95.31 104 ASN A N 1
ATOM 819 C CA . ASN A 1 104 ? -0.123 0.167 1.128 1.00 95.31 104 ASN A CA 1
ATOM 820 C C . ASN A 1 104 ? -1.461 -0.421 1.573 1.00 95.31 104 ASN A C 1
ATOM 822 O O . ASN A 1 104 ? -2.476 0.274 1.536 1.00 95.31 104 ASN A O 1
ATOM 826 N N . VAL A 1 105 ? -1.467 -1.670 2.049 1.00 94.69 105 VAL A N 1
ATOM 827 C CA . VAL A 1 105 ? -2.680 -2.326 2.556 1.00 94.69 105 VAL A CA 1
ATOM 828 C C . VAL A 1 105 ? -3.231 -1.574 3.765 1.00 94.69 105 VAL A C 1
ATOM 830 O O . VAL A 1 105 ? -4.425 -1.274 3.806 1.00 94.69 105 VAL A O 1
ATOM 833 N N . LEU A 1 106 ? -2.381 -1.213 4.733 1.00 93.62 106 LEU A N 1
ATOM 834 C CA . LEU A 1 106 ? -2.802 -0.437 5.904 1.00 93.62 106 LEU A CA 1
ATOM 835 C C . LEU A 1 106 ? -3.375 0.927 5.496 1.00 93.62 106 LEU A C 1
ATOM 837 O O . LEU A 1 106 ? -4.450 1.312 5.960 1.00 93.62 106 LEU A O 1
ATOM 841 N N . ALA A 1 107 ? -2.706 1.645 4.596 1.00 93.75 107 ALA A N 1
ATOM 842 C CA . ALA A 1 107 ? -3.176 2.936 4.116 1.00 93.75 107 ALA A CA 1
ATOM 843 C C . ALA A 1 107 ? -4.488 2.810 3.326 1.00 93.75 107 ALA A C 1
ATOM 845 O O . ALA A 1 107 ? -5.414 3.589 3.552 1.00 93.75 107 ALA A O 1
ATOM 846 N N . GLY A 1 108 ? -4.626 1.797 2.471 1.00 92.06 108 GLY A N 1
ATOM 847 C CA . GLY A 1 108 ? -5.867 1.514 1.754 1.00 92.06 108 GLY A CA 1
ATOM 848 C C . GLY A 1 108 ? -7.033 1.213 2.700 1.00 92.06 108 GLY A C 1
ATOM 849 O O . GLY A 1 108 ? -8.134 1.735 2.511 1.00 92.06 108 GLY A O 1
ATOM 850 N N . VAL A 1 109 ? -6.779 0.441 3.761 1.00 91.81 109 VAL A N 1
ATOM 851 C CA . VAL A 1 109 ? -7.787 0.037 4.751 1.00 91.81 109 VAL A CA 1
ATOM 852 C C . VAL A 1 109 ? -8.198 1.183 5.682 1.00 91.81 109 VAL A C 1
ATOM 854 O O . VAL A 1 109 ? -9.389 1.363 5.943 1.00 91.81 109 VAL A O 1
ATOM 857 N N . PHE A 1 110 ? -7.250 1.971 6.194 1.00 90.81 110 PHE A N 1
ATOM 858 C CA . PHE A 1 110 ? -7.534 3.005 7.201 1.00 90.81 110 PHE A CA 1
ATOM 859 C C . PHE A 1 110 ? -7.733 4.406 6.612 1.00 90.81 110 PHE A C 1
ATOM 861 O O . PHE A 1 110 ? -8.548 5.187 7.109 1.00 90.81 110 PHE A O 1
ATOM 868 N N . LEU A 1 111 ? -6.997 4.752 5.557 1.00 90.75 111 LEU A N 1
ATOM 869 C CA . LEU A 1 111 ? -6.955 6.113 5.017 1.00 90.75 111 LEU A CA 1
ATOM 870 C C . LEU A 1 111 ? -7.816 6.244 3.762 1.00 90.75 111 LEU A C 1
ATOM 872 O O . LEU A 1 111 ? -8.529 7.245 3.610 1.00 90.75 111 LEU A O 1
ATOM 876 N N . GLY A 1 112 ? -7.818 5.204 2.927 1.00 90.56 112 GLY A N 1
ATOM 877 C CA . GLY A 1 112 ? -8.513 5.151 1.647 1.00 90.56 112 GLY A CA 1
ATOM 878 C C . GLY A 1 112 ? -7.585 5.249 0.439 1.00 90.56 112 GLY A C 1
ATOM 879 O O . GLY A 1 112 ? -6.389 5.474 0.610 1.00 90.56 112 GLY A O 1
ATOM 880 N N . PRO A 1 113 ? -8.127 5.134 -0.789 1.00 92.69 113 PRO A N 1
ATOM 881 C CA . PRO A 1 113 ? -7.330 5.052 -2.008 1.00 92.69 113 PRO A CA 1
ATOM 882 C C . PRO A 1 113 ? -6.492 6.313 -2.235 1.00 92.69 113 PRO A C 1
ATOM 884 O O . PRO A 1 113 ? -5.312 6.204 -2.524 1.00 92.69 113 PRO A O 1
ATOM 887 N N . TRP A 1 114 ? -7.040 7.515 -2.027 1.00 93.31 114 TRP A N 1
ATOM 888 C CA . TRP A 1 114 ? -6.309 8.759 -2.310 1.00 93.31 114 TRP A CA 1
ATOM 889 C C . TRP A 1 114 ? -5.146 9.021 -1.352 1.00 93.31 114 TRP A C 1
ATOM 891 O O . TRP A 1 114 ? -4.033 9.303 -1.789 1.00 93.31 114 TRP A O 1
ATOM 901 N N . TYR A 1 115 ? -5.378 8.873 -0.046 1.00 93.31 115 TYR A N 1
ATOM 902 C CA . TYR A 1 115 ? -4.309 8.975 0.950 1.00 93.31 115 TYR A CA 1
ATOM 903 C C . TYR A 1 115 ? -3.306 7.820 0.822 1.00 93.31 115 TYR A C 1
ATOM 905 O O . TYR A 1 115 ? -2.118 8.030 1.044 1.00 93.31 115 TYR A O 1
ATOM 913 N N . GLY A 1 116 ? -3.763 6.625 0.429 1.00 94.94 116 GLY A N 1
ATOM 914 C CA . GLY A 1 116 ? -2.905 5.479 0.132 1.00 94.94 116 GLY A CA 1
ATOM 915 C C . GLY A 1 116 ? -1.977 5.727 -1.052 1.00 94.94 116 GLY A C 1
ATOM 916 O O . GLY A 1 116 ? -0.776 5.511 -0.927 1.00 94.94 116 GLY A O 1
ATOM 917 N N . VAL A 1 117 ? -2.497 6.258 -2.161 1.00 96.50 117 VAL A N 1
ATOM 918 C CA . VAL A 1 117 ? -1.690 6.647 -3.329 1.00 96.50 117 VAL A CA 1
ATOM 919 C C . VAL A 1 117 ? -0.692 7.741 -2.966 1.00 96.50 117 VAL A C 1
ATOM 921 O O . VAL A 1 117 ? 0.475 7.629 -3.328 1.00 96.50 117 VAL A O 1
ATOM 924 N N . GLY A 1 118 ? -1.119 8.767 -2.223 1.00 95.88 118 GLY A N 1
ATOM 925 C CA . GLY A 1 118 ? -0.222 9.830 -1.758 1.00 95.88 118 GLY A CA 1
ATOM 926 C C . GLY A 1 118 ? 0.911 9.292 -0.880 1.00 95.88 118 GLY A C 1
ATOM 927 O O . GLY A 1 118 ? 2.074 9.600 -1.118 1.00 95.88 118 GLY A O 1
ATOM 928 N N . MET A 1 119 ? 0.586 8.421 0.079 1.00 96.75 119 MET A N 1
ATOM 929 C CA . MET A 1 119 ? 1.567 7.733 0.925 1.00 96.75 119 MET A CA 1
ATOM 930 C C . MET A 1 119 ? 2.543 6.902 0.080 1.00 96.75 119 MET A C 1
ATOM 932 O O . MET A 1 119 ? 3.755 7.044 0.235 1.00 96.75 119 MET A O 1
ATOM 936 N N . ALA A 1 120 ? 2.030 6.087 -0.848 1.00 95.69 120 ALA A N 1
ATOM 937 C CA . ALA A 1 120 ? 2.826 5.245 -1.740 1.00 95.69 120 ALA A CA 1
ATOM 938 C C . ALA A 1 120 ? 3.771 6.069 -2.628 1.00 95.69 120 ALA A C 1
ATOM 940 O O . ALA A 1 120 ? 4.942 5.719 -2.775 1.00 95.69 120 ALA A O 1
ATOM 941 N N . PHE A 1 121 ? 3.281 7.181 -3.179 1.00 95.88 121 PHE A N 1
ATOM 942 C CA . PHE A 1 121 ? 4.080 8.116 -3.965 1.00 95.88 121 PHE A CA 1
ATOM 943 C C . PHE A 1 121 ? 5.205 8.729 -3.126 1.00 95.88 121 PHE A C 1
ATOM 945 O O . PHE A 1 121 ? 6.366 8.640 -3.520 1.00 95.88 121 PHE A O 1
ATOM 952 N N . CYS A 1 122 ? 4.888 9.290 -1.953 1.00 96.44 122 CYS A N 1
ATOM 953 C CA . CYS A 1 122 ? 5.882 9.899 -1.067 1.00 96.44 122 CYS A CA 1
ATOM 954 C C . CYS A 1 122 ? 6.944 8.887 -0.622 1.00 96.44 122 CYS A C 1
ATOM 956 O O . CYS A 1 122 ? 8.135 9.196 -0.650 1.00 96.44 122 CYS A O 1
ATOM 958 N N . THR A 1 123 ? 6.535 7.665 -0.271 1.00 94.56 123 THR A N 1
ATOM 959 C CA . THR A 1 123 ? 7.455 6.575 0.074 1.00 94.56 123 THR A CA 1
ATOM 960 C C . THR A 1 123 ? 8.390 6.265 -1.094 1.00 94.56 123 THR A C 1
ATOM 962 O O . THR A 1 123 ? 9.607 6.270 -0.918 1.00 94.56 123 THR A O 1
ATOM 965 N N . SER A 1 124 ? 7.859 6.039 -2.300 1.00 92.81 124 SER A N 1
ATOM 966 C CA . SER A 1 124 ? 8.683 5.754 -3.483 1.00 92.81 124 SER A CA 1
ATOM 967 C C . SER A 1 124 ? 9.606 6.922 -3.850 1.00 92.81 124 SER A C 1
ATOM 969 O O . SER A 1 124 ? 10.760 6.687 -4.206 1.00 92.81 124 SER A O 1
ATOM 971 N N . PHE A 1 125 ? 9.141 8.164 -3.694 1.00 94.12 125 PHE A N 1
ATOM 972 C CA . PHE A 1 125 ? 9.919 9.375 -3.948 1.00 94.12 125 PHE A CA 1
ATOM 973 C C . PHE A 1 125 ? 11.113 9.508 -3.003 1.00 94.12 125 PHE A C 1
ATOM 975 O O . PHE A 1 125 ? 12.254 9.563 -3.462 1.00 94.12 125 PHE A O 1
ATOM 982 N N . ILE A 1 126 ? 10.875 9.467 -1.690 1.00 93.06 126 ILE A N 1
ATOM 983 C CA . ILE A 1 126 ? 11.939 9.586 -0.683 1.00 93.06 126 ILE A CA 1
ATOM 984 C C . ILE A 1 126 ? 12.959 8.454 -0.841 1.00 93.06 126 ILE A C 1
ATOM 986 O O . ILE A 1 126 ? 14.165 8.687 -0.808 1.00 93.06 126 ILE A O 1
ATOM 990 N N . ARG A 1 127 ? 12.496 7.226 -1.085 1.00 89.69 127 ARG A N 1
ATOM 991 C CA . ARG A 1 127 ? 13.390 6.076 -1.280 1.00 89.69 127 ARG A CA 1
ATOM 992 C C . ARG A 1 127 ? 14.265 6.225 -2.516 1.00 89.69 127 ARG A C 1
ATOM 994 O O . ARG A 1 127 ? 15.415 5.790 -2.498 1.00 89.69 127 ARG A O 1
ATOM 1001 N N . ASN A 1 128 ? 13.736 6.817 -3.585 1.00 89.69 128 ASN A N 1
ATOM 1002 C CA . ASN A 1 128 ? 14.516 7.086 -4.787 1.00 89.69 128 ASN A CA 1
ATOM 1003 C C . ASN A 1 128 ? 15.620 8.117 -4.503 1.00 89.69 128 ASN A C 1
ATOM 1005 O O . ASN A 1 128 ? 16.776 7.850 -4.817 1.00 89.69 128 ASN A O 1
ATOM 1009 N N . LEU A 1 129 ? 15.296 9.206 -3.791 1.00 90.56 129 LEU A N 1
ATOM 1010 C CA . LEU A 1 129 ? 16.285 10.201 -3.350 1.00 90.56 129 LEU A CA 1
ATOM 1011 C C . LEU A 1 129 ? 17.378 9.596 -2.454 1.00 90.56 129 LEU A C 1
ATOM 1013 O O . LEU A 1 129 ? 18.541 9.969 -2.560 1.00 90.56 129 LEU A O 1
ATOM 1017 N N . MET A 1 130 ? 17.023 8.634 -1.600 1.00 87.31 130 MET A N 1
ATOM 1018 C CA . MET A 1 130 ? 17.969 7.924 -0.729 1.00 87.31 130 MET A CA 1
ATOM 1019 C C . MET A 1 130 ? 18.768 6.814 -1.442 1.00 87.31 130 MET A C 1
ATOM 1021 O O . MET A 1 130 ? 19.545 6.117 -0.793 1.00 87.31 130 MET A O 1
ATOM 1025 N N . GLY A 1 131 ? 18.540 6.558 -2.736 1.00 83.06 131 GLY A N 1
ATOM 1026 C CA . GLY A 1 131 ? 19.197 5.476 -3.489 1.00 83.06 131 GLY A CA 1
ATOM 1027 C C . GLY A 1 131 ? 18.757 4.049 -3.111 1.00 83.06 131 GLY A C 1
ATOM 1028 O O . GLY A 1 131 ? 19.207 3.059 -3.699 1.00 83.06 131 GLY A O 1
ATOM 1029 N N . THR A 1 132 ? 17.836 3.903 -2.155 1.00 80.38 132 THR A N 1
ATOM 1030 C CA . THR A 1 132 ? 17.268 2.604 -1.756 1.00 80.38 132 THR A CA 1
ATOM 1031 C C . THR A 1 132 ? 16.118 2.177 -2.672 1.00 80.38 132 THR A C 1
ATOM 1033 O O . THR A 1 132 ? 15.778 0.996 -2.730 1.00 80.38 132 THR A O 1
ATOM 1036 N N . GLY A 1 133 ? 15.530 3.115 -3.418 1.00 77.38 133 GLY A N 1
ATOM 1037 C CA . GLY A 1 133 ? 14.451 2.906 -4.382 1.00 77.38 133 GLY A CA 1
ATOM 1038 C C . GLY A 1 133 ? 14.898 2.684 -5.827 1.00 77.38 133 GLY A C 1
ATOM 1039 O O . GLY A 1 133 ? 16.080 2.656 -6.151 1.00 77.38 133 GLY A O 1
ATOM 1040 N N . SER A 1 134 ? 13.906 2.500 -6.695 1.00 82.31 134 SER A N 1
ATOM 1041 C CA . SER A 1 134 ? 14.023 2.490 -8.157 1.00 82.31 134 SER A CA 1
ATOM 1042 C C . SER A 1 134 ? 12.817 3.234 -8.729 1.00 82.31 134 SER A C 1
ATOM 1044 O O . SER A 1 134 ? 11.775 3.307 -8.071 1.00 82.31 134 SER A O 1
ATOM 1046 N N . LEU A 1 135 ? 12.922 3.767 -9.948 1.00 83.81 135 LEU A N 1
ATOM 1047 C CA . LEU A 1 135 ? 11.786 4.390 -10.642 1.00 83.81 135 LEU A CA 1
ATOM 1048 C C . LEU A 1 135 ? 10.636 3.395 -10.878 1.00 83.81 135 LEU A C 1
ATOM 1050 O O . LEU A 1 135 ? 9.47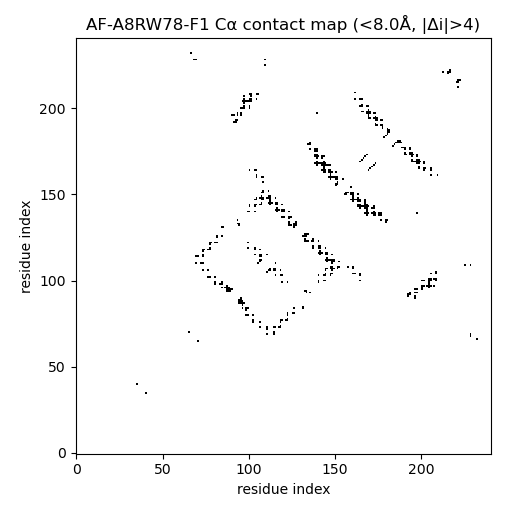3 3.782 -10.944 1.00 83.81 135 LEU A O 1
ATOM 1054 N N . LEU A 1 136 ? 10.937 2.097 -10.886 1.00 83.50 136 LEU A N 1
ATOM 1055 C CA . LEU A 1 136 ? 9.940 1.030 -10.995 1.00 83.50 136 LEU A CA 1
ATOM 1056 C C . LEU A 1 136 ? 9.045 0.909 -9.745 1.00 83.50 136 LEU A C 1
ATOM 1058 O O . LEU A 1 136 ? 7.977 0.308 -9.798 1.00 83.50 136 LEU A O 1
ATOM 1062 N N . ALA A 1 137 ? 9.437 1.491 -8.606 1.00 83.62 137 ALA A N 1
ATOM 1063 C CA . ALA A 1 137 ? 8.643 1.427 -7.378 1.00 83.62 137 ALA A CA 1
ATOM 1064 C C . ALA A 1 137 ? 7.402 2.340 -7.406 1.00 83.62 137 ALA A C 1
ATOM 1066 O O . ALA A 1 137 ? 6.496 2.158 -6.588 1.00 83.62 137 ALA A O 1
ATOM 1067 N N . PHE A 1 138 ? 7.340 3.322 -8.314 1.00 89.12 138 PHE A N 1
ATOM 1068 C CA . PHE A 1 138 ? 6.195 4.231 -8.404 1.00 89.12 138 PHE A CA 1
ATOM 1069 C C . PHE A 1 138 ? 4.946 3.543 -8.967 1.00 89.12 138 PHE A C 1
ATOM 1071 O O . PHE A 1 138 ? 3.958 3.473 -8.231 1.00 89.12 138 PHE A O 1
ATOM 1078 N N . PRO A 1 139 ? 4.955 2.983 -10.198 1.00 90.06 139 PRO A N 1
ATOM 1079 C CA . PRO A 1 139 ? 3.729 2.474 -10.811 1.00 90.06 139 PRO A CA 1
ATOM 1080 C C . PRO A 1 139 ? 3.129 1.333 -9.994 1.00 90.06 139 PRO A C 1
ATOM 1082 O O . PRO A 1 139 ? 1.936 1.345 -9.704 1.00 90.06 139 PRO A O 1
ATOM 1085 N N . GLY A 1 140 ? 3.974 0.400 -9.542 1.00 89.62 140 GLY A N 1
ATOM 1086 C CA . GLY A 1 140 ? 3.538 -0.726 -8.725 1.00 89.62 140 GLY A CA 1
ATOM 1087 C C . GLY A 1 140 ? 2.848 -0.295 -7.442 1.00 89.62 140 GLY A C 1
ATOM 1088 O O . GLY A 1 140 ? 1.681 -0.610 -7.229 1.00 89.62 140 GLY A O 1
ATOM 1089 N N . SER A 1 141 ? 3.541 0.478 -6.609 1.00 91.38 141 SER A N 1
ATOM 1090 C CA . SER A 1 141 ? 3.006 0.834 -5.297 1.00 91.38 141 SER A CA 1
ATOM 1091 C C . SER A 1 141 ? 1.778 1.732 -5.362 1.00 91.38 141 SER A C 1
ATOM 1093 O O . SER A 1 141 ? 0.894 1.607 -4.518 1.00 91.38 141 SER A O 1
ATOM 1095 N N . MET A 1 142 ? 1.724 2.661 -6.318 1.00 95.75 142 MET A N 1
ATOM 1096 C CA . MET A 1 142 ? 0.590 3.576 -6.439 1.00 95.75 142 MET A CA 1
ATOM 1097 C C . MET A 1 142 ? -0.662 2.830 -6.901 1.00 95.75 142 MET A C 1
ATOM 1099 O O . MET A 1 142 ? -1.732 3.025 -6.326 1.00 95.75 142 MET A O 1
ATOM 1103 N N . VAL A 1 143 ? -0.532 1.941 -7.891 1.00 95.75 143 VAL A N 1
ATOM 1104 C CA . VAL A 1 143 ? -1.666 1.162 -8.407 1.00 95.75 143 VAL A CA 1
ATOM 1105 C C . VAL A 1 143 ? -2.150 0.135 -7.385 1.00 95.75 143 VAL A C 1
ATOM 1107 O O . VAL A 1 143 ? -3.360 0.006 -7.199 1.00 95.75 143 VAL A O 1
ATOM 1110 N N . GLY A 1 144 ? -1.245 -0.535 -6.668 1.00 94.06 144 GLY A N 1
ATOM 1111 C CA . GLY A 1 144 ? -1.609 -1.426 -5.562 1.00 94.06 144 GLY A CA 1
ATOM 1112 C C . GLY A 1 144 ? -2.363 -0.719 -4.443 1.00 94.06 144 GLY A C 1
ATOM 1113 O O . GLY A 1 144 ? -3.486 -1.110 -4.115 1.00 94.06 144 GLY A O 1
ATOM 1114 N N . ALA A 1 145 ? -1.806 0.383 -3.927 1.00 95.50 145 ALA A N 1
ATOM 1115 C CA . ALA A 1 145 ? -2.438 1.162 -2.864 1.00 95.50 145 ALA A CA 1
ATOM 1116 C C . ALA A 1 145 ? -3.809 1.709 -3.289 1.00 95.50 145 ALA A C 1
ATOM 1118 O O . ALA A 1 145 ? -4.760 1.703 -2.497 1.00 95.50 145 ALA A O 1
ATOM 1119 N N . PHE A 1 146 ? -3.930 2.147 -4.547 1.00 96.94 146 PHE A N 1
ATOM 1120 C CA . PHE A 1 146 ? -5.202 2.576 -5.114 1.00 96.94 146 PHE A CA 1
ATOM 1121 C C . PHE A 1 146 ? -6.207 1.428 -5.157 1.00 96.94 146 PHE A C 1
ATOM 1123 O O . PHE A 1 146 ? -7.297 1.560 -4.604 1.00 96.94 146 PHE A O 1
ATOM 1130 N N . LEU A 1 147 ? -5.857 0.306 -5.790 1.00 95.75 147 LEU A N 1
ATOM 1131 C CA . LEU A 1 147 ? -6.788 -0.792 -6.029 1.00 95.75 147 LEU A CA 1
ATOM 1132 C C . LEU A 1 147 ? -7.189 -1.486 -4.722 1.00 95.75 147 LEU A C 1
ATOM 1134 O O . LEU A 1 147 ? -8.376 -1.721 -4.496 1.00 95.75 147 LEU A O 1
ATOM 1138 N N . GLY A 1 148 ? -6.232 -1.741 -3.827 1.00 92.88 148 GLY A N 1
ATOM 1139 C CA . GLY A 1 148 ? -6.496 -2.287 -2.496 1.00 92.88 148 GLY A CA 1
ATOM 1140 C C . GLY A 1 148 ? -7.395 -1.370 -1.664 1.00 92.88 148 GLY A C 1
ATOM 1141 O O . GLY A 1 148 ? -8.393 -1.822 -1.096 1.00 92.88 148 GLY A O 1
ATOM 1142 N N . GLY A 1 149 ? -7.107 -0.064 -1.648 1.00 92.88 149 GLY A N 1
ATOM 1143 C CA . GLY A 1 149 ? -7.942 0.923 -0.961 1.00 92.88 149 GLY A CA 1
ATOM 1144 C C . GLY A 1 149 ? -9.335 1.067 -1.575 1.00 92.88 149 GLY A C 1
ATOM 1145 O O . GLY A 1 149 ? -10.328 1.124 -0.850 1.00 92.88 149 GLY A O 1
ATOM 1146 N N . TYR A 1 150 ? -9.431 1.083 -2.903 1.00 95.00 150 TYR A N 1
ATOM 1147 C CA . TYR A 1 150 ? -10.688 1.222 -3.633 1.00 95.00 150 TYR A CA 1
ATOM 1148 C C . TYR A 1 150 ? -11.606 0.018 -3.414 1.00 95.00 150 TYR A C 1
ATOM 1150 O O . TYR A 1 150 ? -12.760 0.187 -3.012 1.00 95.00 150 TYR A O 1
ATOM 1158 N N . LEU A 1 151 ? -11.095 -1.202 -3.607 1.00 93.25 151 LEU A N 1
ATOM 1159 C CA . LEU A 1 151 ? -11.871 -2.425 -3.405 1.00 93.25 151 LEU A CA 1
ATOM 1160 C C . LEU A 1 151 ? -12.316 -2.568 -1.946 1.00 93.25 151 LEU A C 1
ATOM 1162 O O . LEU A 1 151 ? -13.471 -2.909 -1.675 1.00 93.25 151 LEU A O 1
ATOM 1166 N N . TYR A 1 152 ? -11.440 -2.241 -0.994 1.00 92.94 152 TYR A N 1
ATOM 1167 C CA . TYR A 1 152 ? -11.814 -2.243 0.413 1.00 92.94 152 TYR A CA 1
ATOM 1168 C C . TYR A 1 152 ? -12.918 -1.232 0.727 1.00 92.94 152 TYR A C 1
ATOM 1170 O O . TYR A 1 152 ? -13.884 -1.575 1.404 1.00 92.94 152 TYR A O 1
ATOM 1178 N N . GLN A 1 153 ? -12.821 0.001 0.228 1.00 88.06 153 GLN A N 1
ATOM 1179 C CA . GLN A 1 153 ? -13.855 1.009 0.464 1.00 88.06 153 GLN A CA 1
ATOM 1180 C C . GLN A 1 153 ? -15.187 0.647 -0.185 1.00 88.06 153 GLN A C 1
ATOM 1182 O O . GLN A 1 153 ? -16.240 0.904 0.399 1.00 88.06 153 GLN A O 1
ATOM 1187 N N . ARG A 1 154 ? -15.150 0.045 -1.377 1.00 88.44 154 ARG A N 1
ATOM 1188 C CA . ARG A 1 154 ? -16.357 -0.285 -2.134 1.00 88.44 154 ARG A CA 1
ATOM 1189 C C . ARG A 1 154 ? -17.144 -1.444 -1.530 1.00 88.44 154 ARG A C 1
ATOM 1191 O O . ARG A 1 154 ? -18.374 -1.427 -1.602 1.00 88.44 154 ARG A O 1
ATOM 1198 N N . PHE A 1 155 ? -16.444 -2.438 -0.983 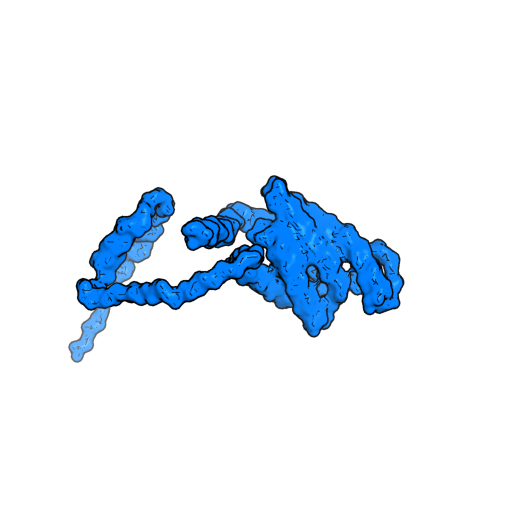1.00 89.69 155 PHE A N 1
ATOM 1199 C CA . PHE A 1 155 ? -17.034 -3.711 -0.558 1.00 89.69 155 PHE A CA 1
ATOM 1200 C C . PHE A 1 155 ? -16.891 -4.002 0.943 1.00 89.69 155 PHE A C 1
ATOM 1202 O O . PHE A 1 155 ? -17.556 -4.899 1.454 1.00 89.69 155 PHE A O 1
ATOM 1209 N N . GLY A 1 156 ? -16.018 -3.292 1.659 1.00 84.25 156 GLY A N 1
ATOM 1210 C CA . GLY A 1 156 ? -15.813 -3.433 3.105 1.00 84.25 156 GLY A CA 1
ATOM 1211 C C . GLY A 1 156 ? -15.063 -4.693 3.550 1.00 84.25 156 GLY A C 1
ATOM 1212 O O . GLY A 1 156 ? -14.987 -4.957 4.749 1.00 84.25 156 GLY A O 1
ATOM 1213 N N . ARG A 1 157 ? -14.510 -5.488 2.623 1.00 88.38 157 ARG A N 1
ATOM 1214 C CA . ARG A 1 157 ? -13.861 -6.778 2.924 1.00 88.38 157 ARG A CA 1
ATOM 1215 C C . ARG A 1 157 ? -12.341 -6.657 2.859 1.00 88.38 157 ARG A C 1
ATOM 1217 O O . ARG A 1 157 ? -11.798 -6.311 1.815 1.00 88.38 157 ARG A O 1
ATOM 1224 N N . LEU A 1 158 ? -11.653 -7.016 3.946 1.00 90.75 158 LEU A N 1
ATOM 1225 C CA . LEU A 1 158 ? -10.182 -7.007 4.018 1.00 90.75 158 LEU A CA 1
ATOM 1226 C C . LEU A 1 158 ? -9.532 -7.912 2.964 1.00 90.75 158 LEU A C 1
ATOM 1228 O O . LEU A 1 158 ? -8.515 -7.548 2.388 1.00 90.75 158 LEU A O 1
ATOM 1232 N N . THR A 1 159 ? -10.163 -9.044 2.643 1.00 91.75 159 THR A N 1
ATOM 1233 C CA . THR A 1 159 ? -9.689 -9.957 1.594 1.00 91.75 159 THR A CA 1
ATOM 1234 C C . THR A 1 159 ? -9.565 -9.271 0.236 1.00 91.75 159 THR A C 1
ATOM 1236 O O . THR A 1 159 ? -8.620 -9.533 -0.498 1.00 91.75 159 THR A O 1
ATOM 1239 N N . LEU A 1 160 ? -10.475 -8.348 -0.086 1.00 92.38 160 LEU A N 1
ATOM 1240 C CA . LEU A 1 160 ? -10.427 -7.595 -1.337 1.00 92.38 160 LEU A CA 1
ATOM 1241 C C . LEU A 1 160 ? -9.343 -6.512 -1.323 1.00 92.38 160 LEU A C 1
ATOM 1243 O O . LEU A 1 160 ? -8.800 -6.199 -2.376 1.00 92.38 160 LEU A O 1
ATOM 1247 N N . ALA A 1 161 ? -8.981 -5.993 -0.145 1.00 92.56 161 ALA A N 1
ATOM 1248 C CA . ALA A 1 161 ? -7.823 -5.113 -0.000 1.00 92.56 161 ALA A CA 1
ATOM 1249 C C . ALA A 1 161 ? -6.527 -5.855 -0.360 1.00 92.56 161 ALA A C 1
ATOM 1251 O O . ALA A 1 161 ? -5.707 -5.347 -1.119 1.00 92.56 161 ALA A O 1
ATOM 1252 N N . TYR A 1 162 ? -6.383 -7.083 0.148 1.00 95.12 162 TYR A N 1
ATOM 1253 C CA . TYR A 1 162 ? -5.227 -7.948 -0.098 1.00 95.12 162 TYR A CA 1
ATOM 1254 C C . TYR A 1 162 ? -5.118 -8.344 -1.570 1.00 95.12 162 TYR A C 1
ATOM 1256 O O . TYR A 1 162 ? -4.064 -8.184 -2.178 1.00 95.12 162 TYR A O 1
ATOM 1264 N N . VAL A 1 163 ? -6.224 -8.800 -2.167 1.00 94.62 163 VAL A N 1
ATOM 1265 C CA . VAL A 1 163 ? -6.269 -9.133 -3.598 1.00 94.62 163 VAL A CA 1
ATOM 1266 C C . VAL A 1 163 ? -5.967 -7.900 -4.449 1.00 94.62 163 VAL A C 1
ATOM 1268 O O . VAL A 1 163 ? -5.213 -8.002 -5.412 1.00 94.62 163 VAL A O 1
ATOM 1271 N N . GLY A 1 164 ? -6.500 -6.733 -4.078 1.00 94.06 164 GLY A N 1
ATOM 1272 C CA . GLY A 1 164 ? -6.231 -5.477 -4.771 1.00 94.06 164 GLY A CA 1
ATOM 1273 C C . GLY A 1 164 ? -4.760 -5.068 -4.739 1.00 94.06 164 GLY A C 1
ATOM 1274 O O . GLY A 1 164 ? -4.234 -4.673 -5.772 1.00 94.06 164 GLY A O 1
ATOM 1275 N N . GLU A 1 165 ? -4.075 -5.210 -3.603 1.00 95.56 165 GLU A N 1
ATOM 1276 C CA . GLU A 1 165 ? -2.632 -4.932 -3.511 1.00 95.56 165 GLU A CA 1
ATOM 1277 C C . GLU A 1 165 ? -1.806 -5.940 -4.325 1.00 95.56 165 GLU A C 1
ATOM 1279 O O . GLU A 1 165 ? -0.890 -5.549 -5.053 1.00 95.56 165 GLU A O 1
ATOM 1284 N N . VAL A 1 166 ? -2.132 -7.235 -4.249 1.00 94.94 166 VAL A N 1
ATOM 1285 C CA . VAL A 1 166 ? -1.393 -8.273 -4.985 1.00 94.94 166 VAL A CA 1
ATOM 1286 C C . VAL A 1 166 ? -1.571 -8.110 -6.493 1.00 94.94 166 VAL A C 1
ATOM 1288 O O . VAL A 1 166 ? -0.592 -8.091 -7.237 1.00 94.94 166 VAL A O 1
ATOM 1291 N N . PHE A 1 167 ? -2.810 -7.937 -6.949 1.00 95.38 167 PHE A N 1
ATOM 1292 C CA . PHE A 1 167 ? -3.124 -7.758 -8.363 1.00 95.38 167 PHE A CA 1
ATOM 1293 C C . PHE A 1 167 ? -2.640 -6.400 -8.889 1.00 95.38 167 PHE A C 1
ATOM 1295 O O . PHE A 1 167 ? -2.023 -6.320 -9.953 1.00 95.38 167 PHE A O 1
ATOM 1302 N N . GLY A 1 168 ? -2.889 -5.334 -8.126 1.00 94.00 168 GLY A N 1
ATOM 1303 C CA . GLY A 1 168 ? -2.548 -3.965 -8.492 1.00 94.00 168 GLY A CA 1
ATOM 1304 C C . GLY A 1 168 ? -1.043 -3.742 -8.561 1.00 94.00 168 GLY A C 1
ATOM 1305 O O . GLY A 1 168 ? -0.567 -3.206 -9.555 1.00 94.00 168 GLY A O 1
ATOM 1306 N N . THR A 1 169 ? -0.278 -4.202 -7.571 1.00 92.25 169 THR A N 1
ATOM 1307 C CA . THR A 1 169 ? 1.182 -4.043 -7.591 1.00 92.25 169 THR A CA 1
ATOM 1308 C C . THR A 1 169 ? 1.868 -5.092 -8.462 1.00 92.25 169 THR A C 1
ATOM 1310 O O . THR A 1 169 ? 2.780 -4.763 -9.218 1.00 92.25 169 THR A O 1
ATOM 1313 N N . GLY A 1 170 ? 1.443 -6.352 -8.366 1.00 89.12 170 GLY A N 1
ATOM 1314 C CA . GLY A 1 170 ? 2.091 -7.468 -9.049 1.00 89.12 170 GLY A CA 1
ATOM 1315 C C . GLY A 1 170 ? 1.879 -7.450 -10.558 1.00 89.12 170 GLY A C 1
ATOM 1316 O O . GLY A 1 170 ? 2.843 -7.439 -11.319 1.00 89.12 170 GLY A O 1
ATOM 1317 N N . ILE A 1 171 ? 0.616 -7.421 -10.988 1.00 92.06 171 ILE A N 1
ATOM 1318 C CA . ILE A 1 171 ? 0.253 -7.557 -12.403 1.00 92.06 171 ILE A CA 1
ATOM 1319 C C . ILE A 1 171 ? 0.220 -6.187 -13.069 1.00 92.06 171 ILE A C 1
ATOM 1321 O O . ILE A 1 171 ? 1.064 -5.902 -13.914 1.00 92.06 171 ILE A O 1
ATOM 1325 N N . LEU A 1 172 ? -0.707 -5.314 -12.663 1.00 92.94 172 LEU A N 1
ATOM 1326 C CA . LEU A 1 172 ? -0.866 -4.004 -13.308 1.00 92.94 172 LEU A CA 1
ATOM 1327 C C . LEU A 1 172 ? 0.388 -3.144 -13.128 1.00 92.94 172 LEU A C 1
ATOM 1329 O O . LEU A 1 172 ? 0.916 -2.585 -14.084 1.00 92.94 172 LEU A O 1
ATOM 1333 N N . GLY A 1 173 ? 0.905 -3.102 -11.905 1.00 89.69 173 GLY A N 1
ATOM 1334 C CA . GLY A 1 173 ? 2.138 -2.427 -11.547 1.00 89.69 173 GLY A CA 1
ATOM 1335 C C . GLY A 1 173 ? 3.354 -2.933 -12.311 1.00 89.69 173 GLY A C 1
ATOM 1336 O O . GLY A 1 173 ? 4.088 -2.134 -12.890 1.00 89.69 173 GLY A O 1
ATOM 1337 N N . GLY A 1 174 ? 3.545 -4.255 -12.350 1.00 86.88 174 GLY A N 1
ATOM 1338 C CA . GLY A 1 174 ? 4.634 -4.890 -13.090 1.00 86.88 174 GLY A CA 1
ATOM 1339 C C . GLY A 1 174 ? 4.551 -4.650 -14.600 1.00 86.88 174 GLY A C 1
ATOM 1340 O O . GLY A 1 174 ? 5.573 -4.388 -15.230 1.00 86.88 174 GLY A O 1
ATOM 1341 N N . MET A 1 175 ? 3.348 -4.649 -15.180 1.00 87.75 175 MET A N 1
ATOM 1342 C CA . MET A 1 175 ? 3.142 -4.298 -16.591 1.00 87.75 175 MET A CA 1
ATOM 1343 C C . MET A 1 175 ? 3.454 -2.824 -16.864 1.00 87.75 175 MET A C 1
ATOM 1345 O O . MET A 1 175 ? 4.131 -2.515 -17.840 1.00 87.75 175 MET A O 1
ATOM 1349 N N . LEU A 1 176 ? 3.032 -1.913 -15.982 1.00 87.94 176 LEU A N 1
ATOM 1350 C CA . LEU A 1 176 ? 3.335 -0.482 -16.094 1.00 87.94 176 LEU A CA 1
ATOM 1351 C C . LEU A 1 176 ? 4.818 -0.159 -15.864 1.00 87.94 176 LEU A C 1
ATOM 1353 O O . LEU A 1 176 ? 5.282 0.903 -16.272 1.00 87.94 176 LEU A O 1
ATOM 1357 N N . CYS A 1 177 ? 5.586 -1.066 -15.260 1.00 85.19 177 CYS A N 1
ATOM 1358 C CA . CYS A 1 177 ? 7.036 -0.919 -15.156 1.00 85.19 177 CYS A CA 1
ATOM 1359 C C . CYS A 1 177 ? 7.742 -1.066 -16.508 1.00 85.19 177 CYS A C 1
ATOM 1361 O O . CYS A 1 177 ? 8.801 -0.473 -16.674 1.00 85.19 177 CYS A O 1
ATOM 1363 N N . TYR A 1 178 ? 7.172 -1.795 -17.473 1.00 80.81 178 TYR A N 1
ATOM 1364 C CA . TYR A 1 178 ? 7.767 -1.961 -18.802 1.00 80.81 178 TYR A CA 1
ATOM 1365 C C . TYR A 1 178 ? 7.960 -0.629 -19.550 1.00 80.81 178 TYR A C 1
ATOM 1367 O O . TYR A 1 178 ? 9.107 -0.320 -19.863 1.00 80.81 178 TYR A O 1
ATOM 1375 N N . PRO A 1 179 ? 6.928 0.216 -19.773 1.00 81.19 179 PRO A N 1
ATOM 1376 C CA . PRO A 1 179 ? 7.121 1.507 -20.439 1.00 81.19 179 PRO A CA 1
ATOM 1377 C C . PRO A 1 179 ? 8.034 2.450 -19.646 1.00 81.19 179 PRO A C 1
ATOM 1379 O O . PRO A 1 179 ? 8.770 3.233 -20.234 1.00 81.19 179 PRO A O 1
ATOM 1382 N N . VAL A 1 180 ? 8.033 2.372 -18.311 1.00 81.69 180 VAL A N 1
ATOM 1383 C CA . VAL A 1 180 ? 8.949 3.172 -17.482 1.00 81.69 180 VAL A CA 1
ATOM 1384 C C . VAL A 1 180 ? 10.397 2.702 -17.662 1.00 81.69 180 VAL A C 1
ATOM 1386 O O . VAL A 1 180 ? 11.303 3.523 -17.790 1.00 81.69 180 VAL A O 1
ATOM 1389 N N . ALA A 1 181 ? 10.631 1.391 -17.710 1.00 79.88 181 ALA A N 1
ATOM 1390 C CA . ALA A 1 181 ? 11.957 0.822 -17.912 1.00 79.88 181 ALA A CA 1
ATOM 1391 C C . ALA A 1 181 ? 12.513 1.122 -19.311 1.00 79.88 181 ALA A C 1
ATOM 1393 O O . ALA A 1 181 ? 13.682 1.492 -19.431 1.00 79.88 181 ALA A O 1
ATOM 1394 N N . THR A 1 182 ? 11.684 1.015 -20.350 1.00 78.31 182 THR A N 1
ATOM 1395 C CA . THR A 1 182 ? 12.117 1.229 -21.736 1.00 78.31 182 THR A CA 1
ATOM 1396 C C . THR A 1 182 ? 12.302 2.709 -22.058 1.00 78.31 182 THR A C 1
ATOM 1398 O O . THR A 1 182 ? 13.355 3.086 -22.562 1.00 78.31 182 THR A O 1
ATOM 1401 N N . LEU A 1 183 ? 11.335 3.566 -21.712 1.00 78.12 183 LEU A N 1
ATOM 1402 C CA . LEU A 1 183 ? 11.361 4.985 -22.092 1.00 78.12 183 LEU A CA 1
ATOM 1403 C C . LEU A 1 183 ? 12.256 5.841 -21.191 1.00 78.12 183 LEU A C 1
ATOM 1405 O O . LEU A 1 183 ? 12.838 6.812 -21.663 1.00 78.12 183 LEU A O 1
ATOM 1409 N N . VAL A 1 184 ? 12.349 5.515 -19.897 1.00 77.38 184 VAL A N 1
ATOM 1410 C CA . VAL A 1 184 ? 13.062 6.356 -18.916 1.00 77.38 184 VAL A CA 1
ATOM 1411 C C . VAL A 1 184 ? 14.409 5.758 -18.528 1.00 77.38 184 VAL A C 1
ATOM 1413 O O . VAL A 1 184 ? 15.367 6.495 -18.313 1.00 77.38 184 VAL A O 1
ATOM 1416 N N . MET A 1 185 ? 14.500 4.429 -18.417 1.00 73.31 185 MET A N 1
ATOM 1417 C CA . MET A 1 185 ? 15.721 3.758 -17.954 1.00 73.31 185 MET A CA 1
ATOM 1418 C C . MET A 1 185 ? 16.561 3.147 -19.084 1.00 73.31 185 MET A C 1
ATOM 1420 O O . MET A 1 185 ? 17.661 2.673 -18.799 1.00 73.31 185 MET A O 1
ATOM 1424 N N . GLY A 1 186 ? 16.066 3.129 -20.330 1.00 70.31 186 GLY A N 1
ATOM 1425 C CA . GLY A 1 186 ? 16.768 2.569 -21.493 1.00 70.31 186 GLY A CA 1
ATOM 1426 C C . GLY A 1 186 ? 17.079 1.073 -21.378 1.00 70.31 186 GLY A C 1
ATOM 1427 O O . GLY A 1 186 ? 18.013 0.588 -22.011 1.00 70.31 186 GLY A O 1
ATOM 1428 N N . LYS A 1 187 ? 16.350 0.341 -20.525 1.00 68.50 187 LYS A N 1
ATOM 1429 C CA . LYS A 1 187 ? 16.559 -1.092 -20.290 1.00 68.50 187 LYS A CA 1
ATOM 1430 C C . LYS A 1 187 ? 15.412 -1.879 -20.896 1.00 68.50 187 LYS A C 1
ATOM 1432 O O . LYS A 1 187 ? 14.279 -1.779 -20.430 1.00 68.50 187 LYS A O 1
ATOM 1437 N N . GLU A 1 188 ? 15.725 -2.707 -21.883 1.00 66.19 188 GLU A N 1
ATOM 1438 C CA . GLU A 1 188 ? 14.785 -3.692 -22.401 1.00 66.19 188 GLU A CA 1
ATOM 1439 C C . GLU A 1 188 ? 14.906 -4.985 -21.598 1.00 66.19 188 GLU A C 1
ATOM 1441 O O . GLU A 1 188 ? 15.915 -5.686 -21.636 1.00 66.19 188 GLU A O 1
ATOM 1446 N N . ALA A 1 189 ? 13.862 -5.296 -20.838 1.00 67.44 189 ALA A N 1
ATOM 1447 C CA . ALA A 1 189 ? 13.681 -6.609 -20.247 1.00 67.44 189 ALA A CA 1
ATOM 1448 C C . ALA A 1 189 ? 12.262 -7.089 -20.540 1.00 67.44 189 ALA A C 1
ATOM 1450 O O . ALA A 1 189 ? 11.330 -6.291 -20.671 1.00 67.44 189 ALA A O 1
ATOM 1451 N N . ALA A 1 190 ? 12.093 -8.408 -20.629 1.00 73.62 190 ALA A N 1
ATOM 1452 C CA . ALA A 1 190 ? 10.778 -9.007 -20.788 1.00 73.62 190 ALA A CA 1
ATOM 1453 C C . ALA A 1 190 ? 9.851 -8.562 -19.644 1.00 73.62 190 ALA A C 1
ATOM 1455 O O . ALA A 1 190 ? 10.268 -8.515 -18.489 1.00 73.62 190 ALA A O 1
ATOM 1456 N N . ILE A 1 191 ? 8.576 -8.298 -19.942 1.00 74.62 191 ILE A N 1
ATOM 1457 C CA . ILE A 1 191 ? 7.566 -7.870 -18.952 1.00 74.62 191 ILE A CA 1
ATOM 1458 C C . ILE A 1 191 ? 7.544 -8.807 -17.726 1.00 74.62 191 ILE A C 1
ATOM 1460 O O . ILE A 1 191 ? 7.453 -8.359 -16.581 1.00 74.62 191 ILE A O 1
ATOM 1464 N N . PHE A 1 192 ? 7.719 -10.112 -17.951 1.00 77.81 192 PHE A N 1
ATOM 1465 C CA . PHE A 1 192 ? 7.782 -11.129 -16.898 1.00 77.81 192 PHE A CA 1
ATOM 1466 C C . PHE A 1 192 ? 8.952 -10.951 -15.919 1.00 77.81 192 PHE A C 1
ATOM 1468 O O . PHE A 1 192 ? 8.810 -11.299 -14.747 1.00 77.81 192 PHE A O 1
ATOM 1475 N N . ALA A 1 193 ? 10.066 -10.351 -16.354 1.00 78.44 193 ALA A N 1
ATOM 1476 C CA . ALA A 1 193 ? 11.212 -10.041 -15.498 1.00 78.44 193 ALA A CA 1
ATOM 1477 C C . ALA A 1 193 ? 10.892 -8.969 -14.441 1.00 78.44 193 ALA A C 1
ATOM 1479 O O . ALA A 1 193 ? 11.616 -8.848 -13.455 1.00 78.44 193 ALA A O 1
ATOM 1480 N N . TYR A 1 194 ? 9.798 -8.221 -14.616 1.00 78.06 194 TYR A N 1
ATOM 1481 C CA . TYR A 1 194 ? 9.265 -7.304 -13.611 1.00 78.06 194 TYR A CA 1
ATOM 1482 C C . TYR A 1 194 ? 8.097 -7.939 -12.852 1.00 78.06 194 TYR A C 1
ATOM 1484 O O . TYR A 1 194 ? 8.125 -8.007 -11.624 1.00 78.06 194 TYR A O 1
ATOM 1492 N N . VAL A 1 195 ? 7.095 -8.466 -13.560 1.00 84.19 195 VAL A N 1
ATOM 1493 C CA . VAL A 1 195 ? 5.859 -8.988 -12.948 1.00 84.19 195 VAL A CA 1
ATOM 1494 C C . VAL A 1 195 ? 6.132 -10.076 -11.901 1.00 84.19 195 VAL A C 1
ATOM 1496 O O . VAL A 1 195 ? 5.561 -10.020 -10.813 1.00 84.19 195 VAL A O 1
ATOM 1499 N N . ILE A 1 196 ? 7.030 -11.031 -12.172 1.00 85.25 196 ILE A N 1
ATOM 1500 C CA . ILE A 1 196 ? 7.306 -12.144 -11.245 1.00 85.25 196 ILE A CA 1
ATOM 1501 C C . ILE A 1 196 ? 7.924 -11.644 -9.921 1.00 85.25 196 ILE A C 1
ATOM 1503 O O . ILE A 1 196 ? 7.363 -11.943 -8.862 1.00 85.25 196 ILE A O 1
ATOM 1507 N N . PRO A 1 197 ? 9.013 -10.843 -9.920 1.00 83.94 197 PRO A N 1
ATOM 1508 C CA . PRO A 1 197 ? 9.534 -10.240 -8.691 1.00 83.94 197 PRO A CA 1
ATOM 1509 C C . PRO A 1 197 ? 8.514 -9.394 -7.922 1.00 83.94 197 PRO A C 1
ATOM 1511 O O . PRO A 1 197 ? 8.440 -9.489 -6.694 1.00 83.94 197 PRO A O 1
ATOM 1514 N N . PHE A 1 198 ? 7.712 -8.585 -8.625 1.00 84.75 198 PHE A N 1
ATOM 1515 C CA . PHE A 1 198 ? 6.685 -7.754 -7.990 1.00 84.75 198 PHE A CA 1
ATOM 1516 C C . PHE A 1 198 ? 5.594 -8.605 -7.330 1.00 8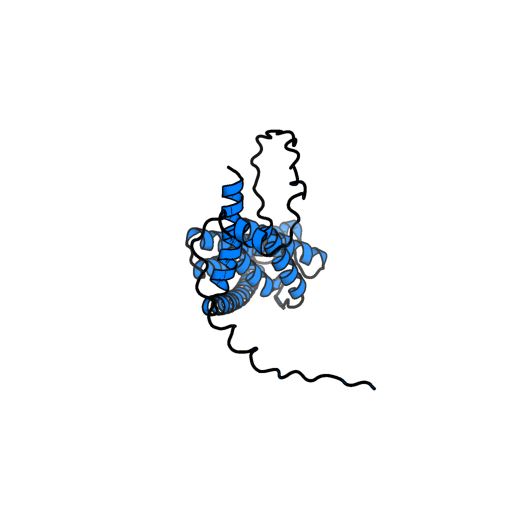4.75 198 PHE A C 1
ATOM 1518 O O . PHE A 1 198 ? 5.216 -8.304 -6.197 1.00 84.75 198 PHE A O 1
ATOM 1525 N N . LEU A 1 199 ? 5.143 -9.685 -7.981 1.00 88.25 199 LEU A N 1
ATOM 1526 C CA . LEU A 1 199 ? 4.191 -10.648 -7.418 1.00 88.25 199 LEU A CA 1
ATOM 1527 C C . LEU A 1 199 ? 4.734 -11.316 -6.151 1.00 88.25 199 LEU A C 1
ATOM 1529 O O . LEU A 1 199 ? 4.061 -11.322 -5.121 1.00 88.25 199 LEU A O 1
ATOM 1533 N N . MET A 1 200 ? 5.968 -11.819 -6.187 1.00 85.50 200 MET A N 1
ATOM 1534 C CA . MET A 1 200 ? 6.589 -12.442 -5.012 1.00 85.50 200 MET A CA 1
ATOM 1535 C C . MET A 1 200 ? 6.701 -11.459 -3.836 1.00 85.50 200 MET A C 1
ATOM 1537 O O . MET A 1 200 ? 6.366 -11.802 -2.699 1.00 85.50 200 MET A O 1
ATOM 1541 N N . SER A 1 201 ? 7.105 -10.216 -4.117 1.00 85.94 201 SER A N 1
ATOM 1542 C CA . SER A 1 201 ? 7.213 -9.141 -3.122 1.00 85.94 201 SER A CA 1
ATOM 1543 C C . SER A 1 201 ? 5.870 -8.801 -2.477 1.00 85.94 201 SER A C 1
ATOM 1545 O O . SER A 1 201 ? 5.748 -8.776 -1.247 1.00 85.94 201 SER A O 1
ATOM 1547 N N . THR A 1 202 ? 4.847 -8.564 -3.302 1.00 89.19 202 THR A N 1
ATOM 1548 C CA . THR A 1 202 ? 3.526 -8.157 -2.815 1.00 89.19 202 THR A CA 1
ATOM 1549 C C . THR A 1 202 ? 2.814 -9.280 -2.073 1.00 89.19 202 THR A C 1
ATOM 1551 O O . THR A 1 202 ? 2.193 -9.015 -1.045 1.00 89.19 202 THR A O 1
ATOM 1554 N N . MET A 1 203 ? 2.968 -10.542 -2.491 1.00 90.38 203 MET A N 1
ATOM 1555 C CA . MET A 1 203 ? 2.425 -11.674 -1.733 1.00 90.38 203 MET A CA 1
ATOM 1556 C C . MET A 1 203 ? 3.021 -11.735 -0.326 1.00 90.38 203 MET A C 1
ATOM 1558 O O . MET A 1 203 ? 2.271 -11.809 0.645 1.00 90.38 203 MET A O 1
ATOM 1562 N N . CYS A 1 204 ? 4.348 -11.634 -0.201 1.00 88.25 204 CYS A N 1
ATOM 1563 C CA . CYS A 1 204 ? 5.020 -11.641 1.099 1.00 88.25 204 CYS A CA 1
ATOM 1564 C C . CYS A 1 204 ? 4.523 -10.496 1.998 1.00 88.25 204 CYS A C 1
ATOM 1566 O O . CYS A 1 204 ? 4.047 -10.729 3.112 1.00 88.25 204 CYS A O 1
ATOM 1568 N N . GLY A 1 205 ? 4.551 -9.259 1.494 1.00 87.19 205 GLY A N 1
ATOM 1569 C CA . GLY A 1 205 ? 4.099 -8.100 2.266 1.00 87.19 205 GLY A CA 1
ATOM 1570 C C . GLY A 1 205 ? 2.609 -8.145 2.621 1.00 87.19 205 GLY A C 1
ATOM 1571 O O . GLY A 1 205 ? 2.224 -7.761 3.725 1.00 87.19 205 GLY A O 1
ATOM 1572 N N . THR A 1 206 ? 1.770 -8.685 1.736 1.00 90.69 206 THR A N 1
ATOM 1573 C CA . THR A 1 206 ? 0.327 -8.837 1.974 1.00 90.69 206 THR A CA 1
ATOM 1574 C C . THR A 1 206 ? 0.025 -9.923 3.005 1.00 90.69 206 THR A C 1
ATOM 1576 O O . THR A 1 206 ? -0.869 -9.738 3.828 1.00 90.69 206 THR A O 1
ATOM 1579 N N . VAL A 1 207 ? 0.782 -11.024 3.032 1.00 92.44 207 VAL A N 1
ATOM 1580 C CA . VAL A 1 207 ? 0.666 -12.048 4.087 1.00 92.44 207 VAL A CA 1
ATOM 1581 C C . VAL A 1 207 ? 1.014 -11.452 5.451 1.00 92.44 207 VAL A C 1
ATOM 1583 O O . VAL A 1 207 ? 0.261 -11.632 6.411 1.00 92.44 207 VAL A O 1
ATOM 1586 N N . ILE A 1 208 ? 2.095 -10.669 5.530 1.00 90.38 208 ILE A N 1
ATOM 1587 C CA . ILE A 1 208 ? 2.468 -9.947 6.757 1.00 90.38 208 ILE A CA 1
ATOM 1588 C C . ILE A 1 208 ? 1.356 -8.965 7.159 1.00 90.38 208 ILE A C 1
ATOM 1590 O O . ILE A 1 208 ? 0.989 -8.890 8.333 1.00 90.38 208 ILE A O 1
ATOM 1594 N N . ALA A 1 209 ? 0.761 -8.256 6.195 1.00 91.12 209 ALA A N 1
ATOM 1595 C CA . ALA A 1 209 ? -0.362 -7.354 6.441 1.00 91.12 209 ALA A CA 1
ATOM 1596 C C . ALA A 1 209 ? -1.601 -8.074 6.967 1.00 91.12 209 ALA A C 1
ATOM 1598 O O . ALA A 1 209 ? -2.229 -7.599 7.914 1.00 91.12 209 ALA A O 1
ATOM 1599 N N . ALA A 1 210 ? -1.939 -9.225 6.391 1.00 91.81 210 ALA A N 1
ATOM 1600 C CA . ALA A 1 210 ? -3.056 -10.043 6.832 1.00 91.81 210 ALA A CA 1
ATOM 1601 C C . ALA A 1 210 ? -2.850 -10.539 8.267 1.00 91.81 210 ALA A C 1
ATOM 1603 O O . ALA A 1 210 ? -3.767 -10.440 9.085 1.00 91.81 210 ALA A O 1
ATOM 1604 N N . PHE A 1 211 ? -1.638 -10.992 8.602 1.00 92.69 211 PHE A N 1
ATOM 1605 C CA . PHE A 1 211 ? -1.291 -11.382 9.965 1.00 92.69 211 PHE A CA 1
ATOM 1606 C C . PHE A 1 211 ? -1.415 -10.203 10.942 1.00 92.69 211 PHE A C 1
ATOM 1608 O O . PHE A 1 211 ? -2.137 -10.303 11.936 1.00 92.69 211 PHE A O 1
ATOM 1615 N N . LEU A 1 212 ? -0.788 -9.061 10.635 1.00 90.62 212 LEU A N 1
ATOM 1616 C CA . LEU A 1 212 ? -0.805 -7.877 11.498 1.00 90.62 212 LEU A CA 1
ATOM 1617 C C . LEU A 1 212 ? -2.228 -7.344 11.716 1.00 90.62 212 LEU A C 1
ATOM 1619 O O . LEU A 1 212 ? -2.629 -7.084 12.851 1.00 90.62 212 LEU A O 1
ATOM 1623 N N . ILE A 1 213 ? -3.009 -7.210 10.641 1.00 90.12 213 ILE A N 1
ATOM 1624 C CA . ILE A 1 213 ? -4.407 -6.769 10.718 1.00 90.12 213 ILE A CA 1
ATOM 1625 C C . ILE A 1 213 ? -5.247 -7.792 11.487 1.00 90.12 213 ILE A C 1
ATOM 1627 O O . ILE A 1 213 ? -6.095 -7.392 12.281 1.00 90.12 213 ILE A O 1
ATOM 1631 N N . GLY A 1 214 ? -4.996 -9.091 11.313 1.00 88.44 214 GLY A N 1
ATOM 1632 C CA . GLY A 1 214 ? -5.661 -10.152 12.069 1.00 88.44 214 GLY A CA 1
ATOM 1633 C C . GLY A 1 214 ? -5.425 -10.040 13.578 1.00 88.44 214 GLY A C 1
ATOM 1634 O O . GLY A 1 214 ? -6.375 -10.138 14.358 1.00 88.44 214 GLY A O 1
ATOM 1635 N N . VAL A 1 215 ? -4.187 -9.760 13.997 1.00 90.38 215 VAL A N 1
ATOM 1636 C CA . VAL A 1 215 ? -3.845 -9.499 15.407 1.00 90.38 215 VAL A CA 1
ATOM 1637 C C . VAL A 1 215 ? -4.561 -8.245 15.921 1.00 90.38 215 VAL A C 1
ATOM 1639 O O . VAL A 1 215 ? -5.184 -8.282 16.982 1.00 90.38 215 VAL A O 1
ATOM 1642 N N . LEU A 1 216 ? -4.550 -7.159 15.144 1.00 87.62 216 LEU A N 1
ATOM 1643 C CA . LEU A 1 216 ? -5.257 -5.906 15.448 1.00 87.62 216 LEU A CA 1
ATOM 1644 C C . LEU A 1 216 ? -6.773 -6.082 15.574 1.00 87.62 216 LEU A C 1
ATOM 1646 O O . LEU A 1 216 ? -7.422 -5.395 16.364 1.00 87.62 216 LEU A O 1
ATOM 1650 N N . TYR A 1 217 ? -7.343 -6.976 14.769 1.00 86.25 217 TYR A N 1
ATOM 1651 C CA . TYR A 1 217 ? -8.764 -7.281 14.795 1.00 86.25 217 TYR A CA 1
ATOM 1652 C C . TYR A 1 217 ? -9.130 -8.060 16.060 1.00 86.25 217 TYR A C 1
ATOM 1654 O O . TYR A 1 217 ? -10.116 -7.729 16.716 1.00 86.25 217 TYR A O 1
ATOM 1662 N N . LYS A 1 218 ? -8.308 -9.047 16.446 1.00 86.56 218 LYS A N 1
ATOM 1663 C CA . LYS A 1 218 ? -8.500 -9.824 17.681 1.00 86.56 218 LYS A CA 1
ATOM 1664 C C . LYS A 1 218 ? -8.325 -8.983 18.946 1.00 86.56 218 LYS A C 1
ATOM 1666 O O . LYS A 1 218 ? -9.033 -9.217 19.918 1.00 86.56 218 LYS A O 1
ATOM 1671 N N . SER A 1 219 ? -7.420 -8.005 18.937 1.00 88.00 219 SER A N 1
ATOM 1672 C CA . SER A 1 219 ? -7.193 -7.121 20.089 1.00 88.00 219 SER A CA 1
ATOM 1673 C C . SER A 1 219 ? -8.230 -5.998 20.230 1.00 88.00 219 SER A C 1
ATOM 1675 O O . SER A 1 219 ? -8.200 -5.261 21.212 1.00 88.00 219 SER A O 1
ATOM 1677 N N . GLY A 1 220 ? -9.126 -5.816 19.252 1.00 85.38 220 GLY A N 1
ATOM 1678 C CA . GLY A 1 220 ? -10.077 -4.697 19.210 1.00 85.38 220 GLY A CA 1
ATOM 1679 C C . GLY A 1 220 ? -9.451 -3.344 18.834 1.00 85.38 220 GLY A C 1
ATOM 1680 O O . GLY A 1 220 ? -10.170 -2.354 18.648 1.00 85.38 220 GLY A O 1
ATOM 1681 N N . ALA A 1 221 ? -8.125 -3.288 18.665 1.00 87.50 221 ALA A N 1
ATOM 1682 C CA . ALA A 1 221 ? -7.404 -2.081 18.272 1.00 87.50 221 ALA A CA 1
ATOM 1683 C C . ALA A 1 221 ? -7.824 -1.599 16.876 1.00 87.50 221 ALA A C 1
ATOM 1685 O O . ALA A 1 221 ? -7.901 -0.393 16.637 1.00 87.50 221 ALA A O 1
ATOM 1686 N N . PHE A 1 222 ? -8.156 -2.523 15.968 1.00 88.12 222 PHE A N 1
ATOM 1687 C CA . PHE A 1 222 ? -8.613 -2.203 14.615 1.00 88.12 222 PHE A CA 1
ATOM 1688 C C . PHE A 1 222 ? -9.834 -1.270 14.620 1.00 88.12 222 PHE A C 1
ATOM 1690 O O . PHE A 1 222 ? -9.832 -0.214 13.984 1.00 88.12 222 PHE A O 1
ATOM 1697 N N . GLN A 1 223 ? -10.877 -1.633 15.371 1.00 86.69 223 GLN A N 1
ATOM 1698 C CA . GLN A 1 223 ? -12.118 -0.863 15.459 1.00 86.69 223 GLN A CA 1
ATOM 1699 C C . GLN A 1 223 ? -11.918 0.447 16.224 1.00 86.69 223 GLN A C 1
ATOM 1701 O O . GLN A 1 223 ? -12.608 1.426 15.933 1.00 86.69 223 GLN A O 1
ATOM 1706 N N . TYR A 1 224 ? -11.004 0.473 17.196 1.00 87.31 224 TYR A N 1
ATOM 1707 C CA . TYR A 1 224 ? -10.647 1.687 17.927 1.00 87.31 224 TYR A CA 1
ATOM 1708 C C . TYR A 1 224 ? -9.942 2.704 17.023 1.00 87.31 224 TYR A C 1
ATOM 1710 O O . TYR A 1 224 ? -10.406 3.836 16.901 1.00 87.31 224 TYR A O 1
ATOM 1718 N N . MET A 1 225 ? -8.883 2.290 16.320 1.00 88.31 225 MET A N 1
ATOM 1719 C CA . MET A 1 225 ? -8.144 3.160 15.398 1.00 88.31 225 MET A CA 1
ATOM 1720 C C . MET A 1 225 ? -9.030 3.661 14.263 1.00 88.31 225 MET A C 1
ATOM 1722 O O . MET A 1 225 ? -9.006 4.846 13.936 1.00 88.31 225 MET A O 1
ATOM 1726 N N . ARG A 1 226 ? -9.873 2.787 13.703 1.00 84.62 226 ARG A N 1
ATOM 1727 C CA . ARG A 1 226 ? -10.822 3.188 12.664 1.00 84.62 226 ARG A CA 1
ATOM 1728 C C . ARG A 1 226 ? -11.820 4.228 13.172 1.00 84.62 226 ARG A C 1
ATOM 1730 O O . ARG A 1 226 ? -12.016 5.242 12.513 1.00 84.62 226 ARG A O 1
ATOM 1737 N N . ARG A 1 227 ? -12.386 4.033 14.369 1.00 85.00 227 ARG A N 1
ATOM 1738 C CA . ARG A 1 227 ? -13.256 5.039 14.998 1.00 85.00 227 ARG A CA 1
ATOM 1739 C C . ARG A 1 227 ? -12.526 6.356 15.238 1.00 85.00 227 ARG A C 1
ATOM 1741 O O . ARG A 1 227 ? -13.085 7.392 14.920 1.00 85.00 227 ARG A O 1
ATOM 1748 N N . MET A 1 228 ? -11.290 6.333 15.726 1.00 84.62 228 MET A N 1
ATOM 1749 C CA . MET A 1 228 ? -10.487 7.548 15.923 1.00 84.62 228 MET A CA 1
ATOM 1750 C C . MET A 1 228 ? -10.227 8.311 14.617 1.00 84.62 228 MET A C 1
ATOM 1752 O O . MET A 1 228 ? -10.178 9.536 14.624 1.00 84.62 228 MET A O 1
ATOM 1756 N N . LEU A 1 229 ? -10.086 7.612 13.487 1.00 84.56 229 LEU A N 1
ATOM 1757 C CA . LEU A 1 229 ? -9.961 8.263 12.182 1.00 84.56 229 LEU A CA 1
ATOM 1758 C C . LEU A 1 229 ? -11.301 8.766 11.623 1.00 84.56 229 LEU A C 1
ATOM 1760 O O . LEU A 1 229 ? -11.315 9.792 10.943 1.00 84.56 229 LEU A O 1
ATOM 1764 N N . ASP A 1 230 ? -12.404 8.060 11.881 1.00 74.75 230 ASP A N 1
ATOM 1765 C CA . ASP A 1 230 ? -13.722 8.352 11.300 1.00 74.75 230 ASP A CA 1
ATOM 1766 C C . ASP A 1 230 ? -14.552 9.359 12.125 1.00 74.75 230 ASP A C 1
ATOM 1768 O O . ASP A 1 230 ? -15.307 10.148 11.548 1.00 74.75 230 ASP A O 1
ATOM 1772 N N . LEU A 1 231 ? -14.409 9.379 13.456 1.00 59.06 231 LEU A N 1
ATOM 1773 C CA . LEU A 1 231 ? -15.166 10.260 14.359 1.00 59.06 231 LEU A CA 1
ATOM 1774 C C . LEU A 1 231 ? -14.908 11.741 14.054 1.00 59.06 231 LEU A C 1
ATOM 1776 O O . LEU A 1 231 ? -15.845 12.531 14.005 1.00 59.06 231 LEU A O 1
ATOM 1780 N N . ASP A 1 232 ? -13.676 12.121 13.728 1.00 52.44 232 ASP A N 1
ATOM 1781 C CA . ASP A 1 232 ? -13.349 13.517 13.420 1.00 52.44 232 ASP A CA 1
ATOM 1782 C C . ASP A 1 232 ? -13.664 13.924 11.976 1.00 52.44 232 ASP A C 1
ATOM 1784 O O . ASP A 1 232 ? -13.819 15.112 11.685 1.00 52.44 232 ASP A O 1
ATOM 1788 N N . VAL A 1 233 ? -13.818 12.954 11.064 1.00 55.56 233 VAL A N 1
ATOM 1789 C CA . VAL A 1 233 ? -14.357 13.216 9.716 1.00 55.56 233 VAL A CA 1
ATOM 1790 C C . VAL A 1 233 ? -15.803 13.701 9.826 1.00 55.56 233 VAL A C 1
ATOM 1792 O O . VAL A 1 233 ? -16.210 14.605 9.093 1.00 55.56 233 VAL A O 1
ATOM 1795 N N . GLN A 1 234 ? -16.575 13.113 10.742 1.00 50.00 234 GLN A N 1
ATOM 1796 C CA . GLN A 1 234 ? -17.950 13.518 11.035 1.00 50.00 234 GLN A CA 1
ATOM 1797 C C . GLN A 1 234 ? -17.976 14.885 11.741 1.00 50.00 234 GLN A C 1
ATOM 1799 O O . GLN A 1 234 ? -18.718 15.764 11.307 1.00 50.00 234 GLN A O 1
ATOM 1804 N N . THR A 1 235 ? -17.103 15.126 12.729 1.00 51.31 235 THR A N 1
ATOM 1805 C CA . THR A 1 235 ? -16.997 16.423 13.434 1.00 51.31 235 THR A CA 1
ATOM 1806 C C . THR A 1 235 ? -16.633 17.581 12.495 1.00 51.31 235 THR A C 1
ATOM 1808 O O . THR A 1 235 ? -17.276 18.628 12.532 1.00 51.31 235 THR A O 1
ATOM 1811 N N . GLY A 1 236 ? -15.684 17.388 11.570 1.00 50.47 236 GLY A N 1
ATOM 1812 C CA . GLY A 1 236 ? -15.322 18.403 10.565 1.00 50.47 236 GLY A CA 1
ATOM 1813 C C . GLY A 1 236 ? -16.377 18.622 9.466 1.00 50.47 236 GLY A C 1
ATOM 1814 O O . GLY A 1 236 ? -16.375 19.656 8.784 1.00 50.47 236 GLY A O 1
ATOM 1815 N N . LYS A 1 237 ? -17.296 17.665 9.272 1.00 48.16 237 LYS A N 1
ATOM 1816 C CA . LYS A 1 237 ? -18.499 17.844 8.441 1.00 48.16 237 LYS A CA 1
ATOM 1817 C C . LYS A 1 237 ? -19.611 18.570 9.203 1.00 48.16 237 LYS A C 1
ATOM 1819 O O . LYS A 1 237 ? -20.280 19.396 8.592 1.00 48.16 237 LYS A O 1
ATOM 1824 N N . ALA A 1 238 ? -19.771 18.300 10.498 1.00 47.72 238 ALA A N 1
ATOM 1825 C CA . ALA A 1 238 ? -20.781 18.917 11.357 1.00 47.72 238 ALA A CA 1
ATOM 1826 C C . ALA A 1 238 ? -20.467 20.383 11.708 1.00 47.72 238 ALA A C 1
ATOM 1828 O O . ALA A 1 238 ? -21.380 21.195 11.714 1.00 47.72 238 ALA A O 1
ATOM 1829 N N . MET A 1 239 ? -19.195 20.743 11.922 1.00 51.34 239 MET A N 1
ATOM 1830 C CA . MET A 1 239 ? -18.764 22.136 12.165 1.00 51.34 239 MET A CA 1
ATOM 1831 C C . MET A 1 239 ? -18.675 22.999 10.896 1.00 51.34 239 MET A C 1
ATOM 1833 O O . MET A 1 239 ? -18.428 24.194 10.977 1.00 51.34 239 MET A O 1
ATOM 1837 N N . GLY A 1 240 ? -18.810 22.395 9.711 1.00 48.91 240 GLY A N 1
ATOM 1838 C CA . GLY A 1 240 ? -18.753 23.096 8.425 1.00 48.91 240 GLY A CA 1
ATOM 1839 C C . GLY A 1 240 ? -20.118 23.319 7.779 1.00 48.91 240 GLY A C 1
ATOM 1840 O O . GLY A 1 240 ? -20.169 23.379 6.549 1.00 48.91 240 GLY A O 1
ATOM 1841 N N . ARG A 1 241 ? -21.189 23.344 8.575 1.00 40.25 241 ARG A N 1
ATOM 1842 C CA . ARG A 1 241 ? -22.546 23.729 8.182 1.00 40.25 241 ARG A CA 1
ATOM 1843 C C . ARG A 1 241 ? -22.994 24.908 9.026 1.00 40.25 241 ARG A C 1
ATOM 1845 O O . ARG A 1 241 ? -22.684 24.882 10.235 1.00 40.25 241 ARG A O 1
#

Mean predicted aligned error: 15.25 Å

InterPro domains:
  IPR012652 Energy coupling factor transporter S component ThiW [PF09512] (71-218)
  IPR012652 Energy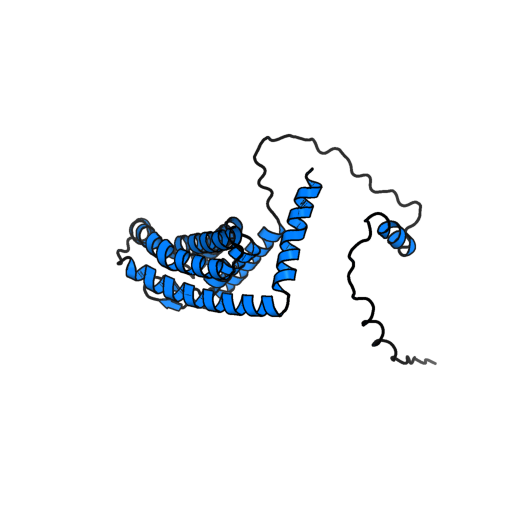 coupling factor transporter S component ThiW [TIGR02359] (68-220)